Protein AF-A0A520DM86-F1 (afdb_monomer_lite)

Sequence (215 aa):
MNKKLLLPSLLLFTSSFTFAQDKKLIDNIVKEVNENSQLEKLAHELLDVVGPRLVGSPQMKQANDWAVKKYGEWNISAKNEKWGEWRGWERGVTHIDLVSPRLRTLEGTQLAWSPSTNGKAINAEAIILPAITDSVAFQQWLPNVKGKLVLISMNQLSGRPEKNWEEFATKDLFEKFKKEKADAARAWAAGIAKTGLTAKNLALAIENNGAAGII

Secondary structure (DSSP, 8-state):
----------------------HHHHHHHHHHHHHS--HHHHHHIIIIII----TTSHHHHHHHHHHHHHHHHTT--------------------EEE-SSS-EEEP--PPTTPPP-TT------EEEPP---SHHHHHHHGGGGBTSEEE-SPPPS-SS-HHHHHHHS-HHHHHHHHHHHHHHHHHHHHHHHHTT--HHHHHHHHHHTTBSEE-

Structure (mmCIF, N/CA/C/O backbone):
data_AF-A0A520DM86-F1
#
_entry.id   AF-A0A520DM86-F1
#
loop_
_atom_site.group_PDB
_atom_site.id
_atom_site.type_symbol
_atom_site.label_atom_id
_atom_site.label_alt_id
_atom_site.label_comp_id
_atom_site.label_asym_id
_atom_site.label_entity_id
_atom_site.label_seq_id
_atom_site.pdbx_PDB_ins_code
_atom_site.Cartn_x
_atom_site.Cartn_y
_atom_site.Cartn_z
_atom_site.occupancy
_atom_site.B_iso_or_equiv
_atom_site.auth_seq_id
_atom_site.auth_comp_id
_atom_site.auth_asym_id
_atom_site.auth_atom_id
_atom_site.pdbx_PDB_model_num
ATOM 1 N N . MET A 1 1 ? 95.188 8.556 1.030 1.00 36.44 1 MET A N 1
ATOM 2 C CA . MET A 1 1 ? 94.346 9.433 0.176 1.00 36.44 1 MET A CA 1
ATOM 3 C C . MET A 1 1 ? 92.891 9.009 0.382 1.00 36.44 1 MET A C 1
ATOM 5 O O . MET A 1 1 ? 92.535 7.957 -0.106 1.00 36.44 1 MET A O 1
ATOM 9 N N . ASN A 1 2 ? 92.113 9.544 1.329 1.00 42.50 2 ASN A N 1
ATOM 10 C CA . ASN A 1 2 ? 91.443 10.857 1.383 1.00 42.50 2 ASN A CA 1
ATOM 11 C C . ASN A 1 2 ? 90.597 11.224 0.143 1.00 42.50 2 ASN A C 1
ATOM 13 O O . ASN A 1 2 ? 91.162 11.766 -0.802 1.00 42.50 2 ASN A O 1
ATOM 17 N N . LYS A 1 3 ? 89.259 11.049 0.222 1.00 44.66 3 LYS A N 1
ATOM 18 C CA . LYS A 1 3 ? 88.193 12.101 0.216 1.00 44.66 3 LYS A CA 1
ATOM 19 C C . LYS A 1 3 ? 86.826 11.541 -0.263 1.00 44.66 3 LYS A C 1
ATOM 21 O O . LYS A 1 3 ? 86.751 10.979 -1.341 1.00 44.66 3 LYS A O 1
ATOM 26 N N . LYS A 1 4 ? 85.802 11.587 0.612 1.00 44.62 4 LYS A N 1
ATOM 27 C CA . LYS A 1 4 ? 84.569 12.439 0.599 1.00 44.62 4 LYS A CA 1
ATOM 28 C C . LYS A 1 4 ? 83.406 11.875 -0.254 1.00 44.62 4 LYS A C 1
ATOM 30 O O . LYS A 1 4 ? 83.586 11.680 -1.441 1.00 44.62 4 LYS A O 1
ATOM 35 N N . LEU A 1 5 ? 82.292 11.416 0.338 1.00 51.28 5 LEU A N 1
ATOM 36 C CA . LEU A 1 5 ? 81.103 12.133 0.875 1.00 51.28 5 LEU A CA 1
ATOM 37 C C . LEU A 1 5 ? 80.116 12.610 -0.220 1.00 51.28 5 LEU A C 1
ATOM 39 O O . LEU A 1 5 ? 80.493 13.505 -0.968 1.00 51.28 5 LEU A O 1
ATOM 43 N N . LEU A 1 6 ? 78.874 12.077 -0.238 1.00 42.72 6 LEU A N 1
ATOM 44 C CA . LEU A 1 6 ? 77.562 12.786 -0.297 1.00 42.72 6 LEU A CA 1
ATOM 45 C C . LEU A 1 6 ? 76.395 11.902 -0.823 1.00 42.72 6 LEU A C 1
ATOM 47 O O . LEU A 1 6 ? 76.494 11.294 -1.882 1.00 42.72 6 LEU A O 1
ATOM 51 N N . LEU A 1 7 ? 75.285 11.884 -0.066 1.00 49.78 7 LEU A N 1
ATOM 52 C CA . LEU A 1 7 ? 73.923 11.439 -0.446 1.00 49.78 7 LEU A CA 1
ATOM 53 C C . LEU A 1 7 ? 73.301 12.388 -1.501 1.00 49.78 7 LEU A C 1
ATOM 55 O O . LEU A 1 7 ? 73.669 13.566 -1.503 1.00 49.78 7 LEU A O 1
ATOM 59 N N . PRO A 1 8 ? 72.340 11.937 -2.341 1.00 54.53 8 PRO A N 1
ATOM 60 C CA . PRO A 1 8 ? 70.892 12.130 -2.044 1.00 54.53 8 PRO A CA 1
ATOM 61 C C . PRO A 1 8 ? 70.019 10.931 -2.539 1.00 54.53 8 PRO A C 1
ATOM 63 O O . PRO A 1 8 ? 70.444 10.192 -3.416 1.00 54.53 8 PRO A O 1
ATOM 66 N N . SER A 1 9 ? 68.903 10.486 -1.937 1.00 57.94 9 SER A N 1
ATOM 67 C CA . SER A 1 9 ? 67.566 11.074 -1.681 1.00 57.94 9 SER A CA 1
ATOM 68 C C . SER A 1 9 ? 66.861 11.697 -2.904 1.00 57.94 9 SER A C 1
ATOM 70 O O . SER A 1 9 ? 67.460 12.528 -3.574 1.00 57.94 9 SER A O 1
ATOM 72 N N . LEU A 1 10 ? 65.557 11.389 -3.079 1.00 48.31 10 LEU A N 1
ATOM 73 C CA . LEU A 1 10 ? 64.562 12.040 -3.973 1.00 48.31 10 LEU A CA 1
ATOM 74 C C . LEU A 1 10 ? 64.641 11.647 -5.477 1.00 48.31 10 LEU A C 1
ATOM 76 O O . LEU A 1 10 ? 65.712 11.662 -6.056 1.00 48.31 10 LEU A O 1
ATOM 80 N N . LEU A 1 11 ? 63.585 11.275 -6.219 1.00 46.78 11 LEU A N 1
ATOM 81 C CA . LEU A 1 11 ? 62.143 11.545 -6.145 1.00 46.78 11 LEU A CA 1
ATOM 82 C C . LEU A 1 11 ? 61.320 10.319 -6.607 1.00 46.78 11 LEU A C 1
ATOM 84 O O . LEU A 1 11 ? 61.564 9.762 -7.676 1.00 46.78 11 LEU A O 1
ATOM 88 N N . LEU A 1 12 ? 60.259 10.002 -5.858 1.00 53.44 12 LEU A N 1
ATOM 89 C CA . LEU A 1 12 ? 59.053 9.361 -6.386 1.00 53.44 12 LEU A CA 1
ATOM 90 C C . LEU A 1 12 ? 58.425 10.293 -7.434 1.00 53.44 12 LEU A C 1
ATOM 92 O O . LEU A 1 12 ? 57.864 11.324 -7.067 1.00 53.44 12 LEU A O 1
ATOM 96 N N . PHE A 1 13 ? 58.474 9.933 -8.717 1.00 50.25 13 PHE A N 1
ATOM 97 C CA . PHE A 1 13 ? 57.513 10.460 -9.686 1.00 50.25 13 PHE A CA 1
ATOM 98 C C . PHE A 1 13 ? 56.279 9.562 -9.654 1.00 50.25 13 PHE A C 1
ATOM 100 O O . PHE A 1 13 ? 56.183 8.544 -10.335 1.00 50.25 13 PHE A O 1
ATOM 107 N N . THR A 1 14 ? 55.346 9.939 -8.788 1.00 56.94 14 THR A N 1
ATOM 108 C CA . THR A 1 14 ? 53.951 9.530 -8.860 1.00 56.94 14 THR A CA 1
ATOM 109 C C . THR A 1 14 ? 53.374 10.039 -10.179 1.00 56.94 14 THR A C 1
ATOM 111 O O . THR A 1 14 ? 52.965 11.193 -10.301 1.00 56.94 14 THR A O 1
ATOM 114 N N . SER A 1 15 ? 53.326 9.180 -11.195 1.00 51.47 15 SER A N 1
ATOM 115 C CA . SER A 1 15 ? 52.401 9.370 -12.308 1.00 51.47 15 SER A CA 1
ATOM 116 C C . SER A 1 15 ? 50.988 9.120 -11.788 1.00 51.47 15 SER A C 1
ATOM 118 O O . SER A 1 15 ? 50.429 8.030 -11.887 1.00 51.47 15 SER A O 1
ATOM 120 N N . SER A 1 16 ? 50.404 10.156 -11.192 1.00 57.09 16 SER A N 1
ATOM 121 C CA . SER A 1 16 ? 48.959 10.255 -11.053 1.00 57.09 16 SER A CA 1
ATOM 122 C C . SER A 1 16 ? 48.380 10.263 -12.465 1.00 57.09 16 SER A C 1
ATOM 124 O O . SER A 1 16 ? 48.364 11.298 -13.127 1.00 57.09 16 SER A O 1
ATOM 126 N N . PHE A 1 17 ? 47.949 9.101 -12.956 1.00 58.38 17 PHE A N 1
ATOM 127 C CA . PHE A 1 17 ? 47.102 9.018 -14.137 1.00 58.38 17 PHE A CA 1
ATOM 128 C C . PHE A 1 17 ? 45.768 9.682 -13.792 1.00 58.38 17 PHE A C 1
ATOM 130 O O . PHE A 1 17 ? 44.852 9.060 -13.259 1.00 58.38 17 PHE A O 1
ATOM 137 N N . THR A 1 18 ? 45.672 10.981 -14.053 1.00 59.62 18 THR A N 1
ATOM 138 C CA . THR A 1 18 ? 44.392 11.670 -14.113 1.00 59.62 18 THR A CA 1
ATOM 139 C C . THR A 1 18 ? 43.715 11.231 -15.408 1.00 59.62 18 THR A C 1
ATOM 141 O O . THR A 1 18 ? 44.082 11.654 -16.502 1.00 59.62 18 THR A O 1
ATOM 144 N N . PHE A 1 19 ? 42.730 10.339 -15.306 1.00 60.78 19 PHE A N 1
ATOM 145 C CA . PHE A 1 19 ? 41.813 10.071 -16.412 1.00 60.78 19 PHE A CA 1
ATOM 146 C C . PHE A 1 19 ? 40.954 11.323 -16.633 1.00 60.78 19 PHE A C 1
ATOM 148 O O . PHE A 1 19 ? 39.886 11.473 -16.042 1.00 60.78 19 PHE A O 1
ATOM 155 N N . ALA A 1 20 ? 41.439 12.257 -17.451 1.00 60.56 20 ALA A N 1
ATOM 156 C CA . ALA A 1 20 ? 40.601 13.317 -17.988 1.00 60.56 20 ALA A CA 1
ATOM 157 C C . ALA A 1 20 ? 39.556 12.658 -18.899 1.00 60.56 20 ALA A C 1
ATOM 159 O O . ALA A 1 20 ? 39.908 12.008 -19.883 1.00 60.56 20 ALA A O 1
ATOM 160 N N . GLN A 1 21 ? 38.276 12.769 -18.545 1.00 67.62 21 GLN A N 1
ATOM 161 C CA . GLN A 1 21 ? 37.191 12.297 -19.400 1.00 67.62 21 GLN A CA 1
ATOM 162 C C . GLN A 1 21 ? 37.248 13.053 -20.736 1.00 67.62 21 GLN A C 1
ATOM 164 O O . GLN A 1 21 ? 37.413 14.275 -20.748 1.00 67.62 21 GLN A O 1
ATOM 169 N N . ASP A 1 22 ? 37.133 12.337 -21.858 1.00 81.62 22 ASP A N 1
ATOM 170 C CA . ASP A 1 22 ? 37.117 12.951 -23.187 1.00 81.62 22 ASP A CA 1
ATOM 171 C C . ASP A 1 22 ? 35.870 13.837 -23.323 1.00 81.62 22 ASP A C 1
ATOM 173 O O . ASP A 1 22 ? 34.749 13.355 -23.507 1.00 81.62 22 ASP A O 1
ATOM 177 N N . LYS A 1 23 ? 36.070 15.154 -23.213 1.00 85.69 23 LYS A N 1
ATOM 178 C CA . LYS A 1 23 ? 35.006 16.159 -23.296 1.00 85.69 23 LYS A CA 1
ATOM 179 C C . LYS A 1 23 ? 34.183 16.015 -24.580 1.00 85.69 23 LYS A C 1
ATOM 181 O O . LYS A 1 23 ? 32.972 16.191 -24.542 1.00 85.69 23 LYS A O 1
ATOM 186 N N . LYS A 1 24 ? 34.810 15.620 -25.693 1.00 90.75 24 LYS A N 1
ATOM 187 C CA . LYS A 1 24 ? 34.121 15.442 -26.976 1.00 90.75 24 LYS A CA 1
ATOM 188 C C . LYS A 1 24 ? 33.143 14.267 -26.942 1.00 90.75 24 LYS A C 1
ATOM 190 O O . LYS A 1 24 ? 32.058 14.361 -27.511 1.00 90.75 24 LYS A O 1
ATOM 195 N N . LEU A 1 25 ? 33.506 13.169 -26.276 1.00 93.06 25 LEU A N 1
ATOM 196 C CA . LEU A 1 25 ? 32.600 12.037 -26.071 1.00 93.06 25 LEU A CA 1
ATOM 197 C C . LEU A 1 25 ? 31.391 12.454 -25.227 1.00 93.06 25 LEU A C 1
ATOM 199 O O . LEU A 1 25 ? 30.261 12.127 -25.584 1.00 93.06 25 LEU A O 1
ATOM 203 N N . ILE A 1 26 ? 31.626 13.197 -24.141 1.00 92.19 26 ILE A N 1
ATOM 204 C CA . ILE A 1 26 ? 30.554 13.698 -23.269 1.00 92.19 26 ILE A CA 1
ATOM 205 C C . ILE A 1 26 ? 29.598 14.597 -24.059 1.00 92.19 26 ILE A C 1
ATOM 207 O O . ILE A 1 26 ? 28.390 14.368 -24.029 1.00 92.19 26 ILE A O 1
ATOM 211 N N . ASP A 1 27 ? 30.128 15.566 -24.807 1.00 94.88 27 ASP A N 1
ATOM 212 C CA . ASP A 1 27 ? 29.323 16.496 -25.605 1.00 94.88 27 ASP A CA 1
ATOM 213 C C . ASP A 1 27 ? 28.461 15.747 -26.642 1.00 94.88 27 ASP A C 1
ATOM 215 O O . ASP A 1 27 ? 27.289 16.075 -26.832 1.00 94.88 27 ASP A O 1
ATOM 219 N N . ASN A 1 28 ? 28.998 14.687 -27.257 1.00 95.31 28 ASN A N 1
ATOM 220 C CA . ASN A 1 28 ? 28.245 13.843 -28.188 1.00 95.31 28 ASN A CA 1
ATOM 221 C C . ASN A 1 28 ? 27.107 13.064 -27.504 1.00 95.31 28 ASN A C 1
ATOM 223 O O . ASN A 1 28 ? 26.016 12.990 -28.063 1.00 95.31 28 ASN A O 1
ATOM 227 N N . ILE A 1 29 ? 27.329 12.507 -26.306 1.00 94.56 29 ILE A N 1
ATOM 228 C CA . ILE A 1 29 ? 26.272 11.818 -25.541 1.00 94.56 29 ILE A CA 1
ATOM 229 C C . ILE A 1 29 ? 25.158 12.805 -25.173 1.00 94.56 29 ILE A C 1
ATOM 231 O O . ILE A 1 29 ? 23.981 12.495 -25.335 1.00 94.56 29 ILE A O 1
ATOM 235 N N . VAL A 1 30 ? 25.519 14.006 -24.710 1.00 94.81 30 VAL A N 1
ATOM 236 C CA . VAL A 1 30 ? 24.545 15.056 -24.371 1.00 94.81 30 VAL A CA 1
ATOM 237 C C . VAL A 1 30 ? 23.732 15.464 -25.599 1.00 94.81 30 VAL A C 1
ATOM 239 O O . VAL A 1 30 ? 22.513 15.605 -25.509 1.00 94.81 30 VAL A O 1
ATOM 242 N N . LYS A 1 31 ? 24.388 15.625 -26.752 1.00 96.62 31 LYS A N 1
ATOM 243 C CA . LYS A 1 31 ? 23.713 15.933 -28.013 1.00 96.62 31 LYS A CA 1
ATOM 244 C C . LYS A 1 31 ? 22.718 14.840 -28.406 1.00 96.62 31 LYS A C 1
ATOM 246 O O . LYS A 1 31 ? 21.576 15.161 -28.712 1.00 96.62 31 LYS A O 1
ATOM 251 N N . GLU A 1 32 ? 23.119 13.571 -28.330 1.00 95.31 32 GLU A N 1
ATOM 252 C CA . GLU A 1 32 ? 22.249 12.430 -28.644 1.00 95.31 32 GLU A CA 1
ATOM 253 C C . GLU A 1 32 ? 20.993 12.409 -27.762 1.00 95.31 32 GLU A C 1
ATOM 255 O O . GLU A 1 32 ? 19.880 12.271 -28.264 1.00 95.31 32 GLU A O 1
ATOM 260 N N . VAL A 1 33 ? 21.151 12.623 -26.453 1.00 93.81 33 VAL A N 1
ATOM 261 C CA . VAL A 1 33 ? 20.023 12.653 -25.508 1.00 93.81 33 VAL A CA 1
ATOM 262 C C . VAL A 1 33 ? 19.052 13.800 -25.805 1.00 93.81 33 VAL A C 1
ATOM 264 O O . VAL A 1 33 ? 17.848 13.623 -25.638 1.00 93.81 33 VAL A O 1
ATOM 267 N N . ASN A 1 34 ? 19.547 14.962 -26.236 1.00 95.06 34 ASN A N 1
ATOM 268 C CA . ASN A 1 34 ? 18.708 16.138 -26.474 1.00 95.06 34 ASN A CA 1
ATOM 269 C C . ASN A 1 34 ? 18.053 16.150 -27.861 1.00 95.06 34 ASN A C 1
ATOM 271 O O . ASN A 1 34 ? 16.919 16.604 -27.989 1.00 95.06 34 ASN A O 1
ATOM 275 N N . GLU A 1 35 ? 18.753 15.679 -28.893 1.00 96.81 35 GLU A N 1
ATOM 276 C CA . GLU A 1 35 ? 18.301 15.789 -30.285 1.00 96.81 35 GLU A CA 1
ATOM 277 C C . GLU A 1 35 ? 17.639 14.506 -30.809 1.00 96.81 35 GLU A C 1
ATOM 279 O O . GLU A 1 35 ? 16.777 14.587 -31.680 1.00 96.81 35 GLU A O 1
ATOM 284 N N . ASN A 1 36 ? 17.986 13.335 -30.261 1.00 95.88 36 ASN A N 1
ATOM 285 C CA . ASN A 1 36 ? 17.526 12.024 -30.741 1.00 95.88 36 ASN A CA 1
ATOM 286 C C . ASN A 1 36 ? 16.812 11.208 -29.647 1.00 95.88 36 ASN A C 1
ATOM 288 O O . ASN A 1 36 ? 16.790 9.974 -29.673 1.00 95.88 36 ASN A O 1
ATOM 292 N N . SER A 1 37 ? 16.213 11.888 -28.665 1.00 95.44 37 SER A N 1
ATOM 293 C CA . SER A 1 37 ? 15.533 11.226 -27.550 1.00 95.44 37 SER A CA 1
ATOM 294 C C . SER A 1 37 ? 14.398 10.312 -28.017 1.00 95.44 37 SER A C 1
ATOM 296 O O . SER A 1 37 ? 13.484 10.733 -28.723 1.00 95.44 37 SER A O 1
ATOM 298 N N . GLN A 1 38 ? 14.403 9.066 -27.540 1.00 95.31 38 GLN A N 1
ATOM 299 C CA . GLN A 1 38 ? 13.289 8.123 -27.706 1.00 95.31 38 GLN A CA 1
ATOM 300 C C . GLN A 1 38 ? 12.418 8.010 -26.447 1.00 95.31 38 GLN A C 1
ATOM 302 O O . GLN A 1 38 ? 11.568 7.121 -26.368 1.00 95.31 38 GLN A O 1
ATOM 307 N N . LEU A 1 39 ? 12.632 8.882 -25.452 1.00 95.69 39 LEU A N 1
ATOM 308 C CA . LEU A 1 39 ? 12.035 8.758 -24.121 1.00 95.69 39 LEU A CA 1
ATOM 309 C C . LEU A 1 39 ? 10.511 8.649 -24.172 1.00 95.69 39 LEU A C 1
ATOM 311 O O . LEU A 1 39 ? 9.961 7.722 -23.592 1.00 95.69 39 LEU A O 1
ATOM 315 N N . GLU A 1 40 ? 9.838 9.560 -24.873 1.00 96.44 40 GLU A N 1
ATOM 316 C CA . GLU A 1 40 ? 8.373 9.599 -24.937 1.00 96.44 40 GLU A CA 1
ATOM 317 C C . GLU A 1 40 ? 7.796 8.309 -25.531 1.00 96.44 40 GLU A C 1
ATOM 319 O O . GLU A 1 40 ? 6.902 7.694 -24.952 1.00 96.44 40 GLU A O 1
ATOM 324 N N . LYS A 1 41 ? 8.372 7.839 -26.641 1.00 96.69 41 LYS A N 1
ATOM 325 C CA . LYS A 1 41 ? 7.947 6.600 -27.298 1.00 96.69 41 LYS A CA 1
ATOM 326 C C . LYS A 1 41 ? 8.154 5.383 -26.396 1.00 96.69 41 LYS A C 1
ATOM 328 O O . LYS A 1 41 ? 7.244 4.575 -26.234 1.00 96.69 41 LYS A O 1
ATOM 333 N N . LEU A 1 42 ? 9.343 5.247 -25.806 1.00 97.50 42 LEU A N 1
ATOM 334 C CA . LEU A 1 42 ? 9.655 4.128 -24.911 1.00 97.50 42 LEU A CA 1
ATOM 335 C C . LEU A 1 42 ? 8.797 4.171 -23.640 1.00 97.50 42 LEU A C 1
ATOM 337 O O . LEU A 1 42 ? 8.374 3.124 -23.150 1.00 97.50 42 LEU A O 1
ATOM 341 N N . ALA A 1 43 ? 8.511 5.370 -23.127 1.00 97.44 43 ALA A N 1
ATOM 342 C CA . ALA A 1 43 ? 7.622 5.571 -21.994 1.00 97.44 43 ALA A CA 1
ATOM 343 C C . ALA A 1 43 ? 6.192 5.145 -22.334 1.00 97.44 43 ALA A C 1
ATOM 345 O O . ALA A 1 43 ? 5.622 4.377 -21.573 1.00 97.44 43 ALA A O 1
ATOM 346 N N . HIS A 1 44 ? 5.642 5.542 -23.482 1.00 97.88 44 HIS A N 1
ATOM 347 C CA . HIS A 1 44 ? 4.310 5.109 -23.913 1.00 97.88 44 HIS A CA 1
ATOM 348 C C . HIS A 1 44 ? 4.205 3.577 -24.026 1.00 97.88 44 HIS A C 1
ATOM 350 O O . HIS A 1 44 ? 3.283 2.958 -23.493 1.00 97.88 44 HIS A O 1
ATOM 356 N N . GLU A 1 45 ? 5.194 2.935 -24.657 1.00 97.44 45 GLU A N 1
ATOM 357 C CA . GLU A 1 45 ? 5.220 1.475 -24.793 1.00 97.44 45 GLU A CA 1
ATOM 358 C C . GLU A 1 45 ? 5.246 0.763 -23.424 1.00 97.44 45 GLU A C 1
ATOM 360 O O . GLU A 1 45 ? 4.550 -0.232 -23.223 1.00 97.44 45 GLU A O 1
ATOM 365 N N . LEU A 1 46 ? 6.007 1.267 -22.449 1.00 96.12 46 LEU A N 1
ATOM 366 C CA . LEU A 1 46 ? 6.088 0.647 -21.123 1.00 96.12 46 LEU A CA 1
ATOM 367 C C . LEU A 1 46 ? 4.932 1.014 -20.188 1.00 96.12 46 LEU A C 1
ATOM 369 O O . LEU A 1 46 ? 4.485 0.167 -19.416 1.00 96.12 46 LEU A O 1
ATOM 373 N N . LEU A 1 47 ? 4.493 2.268 -20.195 1.00 96.56 47 LEU A N 1
ATOM 374 C CA . LEU A 1 47 ? 3.550 2.801 -19.212 1.00 96.56 47 LEU A CA 1
ATOM 375 C C . LEU A 1 47 ? 2.098 2.595 -19.630 1.00 96.56 47 LEU A C 1
ATOM 377 O O . LEU A 1 47 ? 1.276 2.308 -18.765 1.00 96.56 47 LEU A O 1
ATOM 381 N N . ASP A 1 48 ? 1.799 2.677 -20.926 1.00 96.25 48 ASP A N 1
ATOM 382 C CA . ASP A 1 48 ? 0.423 2.605 -21.418 1.00 96.25 48 ASP A CA 1
ATOM 383 C C . ASP A 1 48 ? 0.125 1.254 -22.074 1.00 96.25 48 ASP A C 1
ATOM 385 O O . ASP A 1 48 ? -0.927 0.667 -21.828 1.00 96.25 48 ASP A O 1
ATOM 389 N N . VAL A 1 49 ? 1.054 0.731 -22.886 1.00 95.94 49 VAL A N 1
ATOM 390 C CA . VAL A 1 49 ? 0.838 -0.543 -23.598 1.00 95.94 49 VAL A CA 1
ATOM 391 C C . VAL A 1 49 ? 1.079 -1.748 -22.687 1.00 95.94 49 VAL A C 1
ATOM 393 O O . VAL A 1 49 ? 0.281 -2.684 -22.692 1.00 95.94 49 VAL A O 1
ATOM 396 N N . VAL A 1 50 ? 2.167 -1.752 -21.908 1.00 95.81 50 VAL A N 1
ATOM 397 C CA . VAL A 1 50 ? 2.422 -2.814 -20.915 1.00 95.81 50 VAL A CA 1
ATOM 398 C C . VAL A 1 50 ? 1.709 -2.525 -19.593 1.00 95.81 50 VAL A C 1
ATOM 400 O O . VAL A 1 50 ? 1.051 -3.406 -19.040 1.00 95.81 50 VAL A O 1
ATOM 403 N N . GLY A 1 51 ? 1.836 -1.302 -19.077 1.00 94.69 51 GLY A N 1
ATOM 404 C CA . GLY A 1 51 ? 1.147 -0.880 -17.861 1.00 94.69 51 GLY A CA 1
ATOM 405 C C . GLY A 1 51 ? 1.743 -1.431 -16.556 1.00 94.69 51 GLY A C 1
ATOM 406 O O . GLY A 1 51 ? 2.935 -1.763 -16.479 1.00 94.69 51 GLY A O 1
ATOM 407 N N . PRO A 1 52 ? 0.933 -1.491 -15.479 1.00 93.19 52 PRO A N 1
ATOM 408 C CA . PRO A 1 52 ? 1.356 -1.993 -14.176 1.00 93.19 52 PRO A CA 1
ATOM 409 C C . PRO A 1 52 ? 1.877 -3.432 -14.251 1.00 93.19 52 PRO A C 1
ATOM 411 O O . PRO A 1 52 ? 1.176 -4.356 -14.651 1.00 93.19 52 PRO A O 1
ATOM 414 N N . ARG A 1 53 ? 3.119 -3.627 -13.811 1.00 93.44 53 ARG A N 1
ATOM 415 C CA . ARG A 1 53 ? 3.896 -4.855 -14.035 1.00 93.44 53 ARG A CA 1
ATOM 416 C C . ARG A 1 53 ? 4.499 -5.391 -12.742 1.00 93.44 53 ARG A C 1
ATOM 418 O O . ARG A 1 53 ? 5.714 -5.404 -12.556 1.00 93.44 53 ARG A O 1
ATOM 425 N N . LEU A 1 54 ? 3.610 -5.760 -11.817 1.00 90.81 54 LEU A N 1
ATOM 426 C CA . LEU A 1 54 ? 3.969 -6.319 -10.514 1.00 90.81 54 LEU A CA 1
ATOM 427 C C . LEU A 1 54 ? 4.860 -7.558 -10.677 1.00 90.81 54 LEU A C 1
ATOM 429 O O . LEU A 1 54 ? 4.692 -8.346 -11.606 1.00 90.81 54 LEU A O 1
ATOM 433 N N . VAL A 1 55 ? 5.788 -7.756 -9.742 1.00 88.81 55 VAL A N 1
ATOM 434 C CA . VAL A 1 55 ? 6.674 -8.924 -9.743 1.00 88.81 55 VAL A CA 1
ATOM 435 C C . VAL A 1 55 ? 5.860 -10.220 -9.780 1.00 88.81 55 VAL A C 1
ATOM 437 O O . VAL A 1 55 ? 5.004 -10.455 -8.931 1.00 88.81 55 VAL A O 1
ATOM 440 N N . GLY A 1 56 ? 6.142 -11.058 -10.777 1.00 87.75 56 GLY A N 1
ATOM 441 C CA . GLY A 1 56 ? 5.453 -12.331 -10.995 1.00 87.75 56 GLY A CA 1
ATOM 442 C C . GLY A 1 56 ? 4.127 -12.236 -11.758 1.00 87.75 56 GLY A C 1
ATOM 443 O O . GLY A 1 56 ? 3.491 -13.271 -11.948 1.00 87.75 56 GLY A O 1
ATOM 444 N N . SER A 1 57 ? 3.703 -11.049 -12.211 1.00 90.00 57 SER A N 1
ATOM 445 C CA . SER A 1 57 ? 2.491 -10.895 -13.025 1.00 90.00 57 SER A CA 1
ATOM 446 C C . SER A 1 57 ? 2.740 -11.196 -14.516 1.00 90.00 57 SER A C 1
ATOM 448 O O . SER A 1 57 ? 3.885 -11.126 -14.984 1.00 90.00 57 SER A O 1
ATOM 450 N N . PRO A 1 58 ? 1.686 -11.485 -15.306 1.00 90.69 58 PRO A N 1
ATOM 451 C CA . PRO A 1 58 ? 1.795 -11.612 -16.762 1.00 90.69 58 PRO A CA 1
ATOM 452 C C . PRO A 1 58 ? 2.411 -10.374 -17.434 1.00 90.69 58 PRO A C 1
ATOM 454 O O . PRO A 1 58 ? 3.228 -10.502 -18.346 1.00 90.69 58 PRO A O 1
ATOM 457 N N . GLN A 1 59 ? 2.093 -9.178 -16.935 1.00 93.88 59 GLN A N 1
ATOM 458 C CA . GLN A 1 59 ? 2.596 -7.903 -17.453 1.00 93.88 59 GLN A CA 1
ATOM 459 C C . GLN A 1 59 ? 4.098 -7.725 -17.186 1.00 93.88 59 GLN A C 1
ATOM 461 O O . GLN A 1 59 ? 4.800 -7.139 -18.007 1.00 93.88 59 GLN A O 1
ATOM 466 N N . MET A 1 60 ? 4.646 -8.286 -16.097 1.00 93.25 60 MET A N 1
ATOM 467 C CA . MET A 1 60 ? 6.104 -8.340 -15.912 1.00 93.25 60 MET A CA 1
ATOM 468 C C . MET A 1 60 ? 6.769 -9.164 -17.016 1.00 93.25 60 MET A C 1
ATOM 470 O O . MET A 1 60 ? 7.777 -8.736 -17.578 1.00 93.25 60 MET A O 1
ATOM 474 N N . LYS A 1 61 ? 6.199 -10.324 -17.368 1.00 92.44 61 LYS A N 1
ATOM 475 C CA . LYS A 1 61 ? 6.717 -11.131 -18.479 1.00 92.44 61 LYS A CA 1
ATOM 476 C C . LYS A 1 61 ? 6.624 -10.368 -19.803 1.00 92.44 61 LYS A C 1
ATOM 478 O O . LYS A 1 61 ? 7.600 -10.336 -20.545 1.00 92.44 61 LYS A O 1
ATOM 483 N N . GLN A 1 62 ? 5.495 -9.710 -20.062 1.00 95.75 62 GLN A N 1
ATOM 484 C CA . GLN A 1 62 ? 5.313 -8.873 -21.249 1.00 95.75 62 GLN A CA 1
ATOM 485 C C . GLN A 1 62 ? 6.363 -7.754 -21.326 1.00 95.75 62 GLN A C 1
ATOM 487 O O . GLN A 1 62 ? 6.926 -7.529 -22.393 1.00 95.75 62 GLN A O 1
ATOM 492 N N . ALA A 1 63 ? 6.682 -7.099 -20.204 1.00 97.31 63 ALA A N 1
ATOM 493 C CA . ALA A 1 63 ? 7.728 -6.077 -20.134 1.00 97.31 63 ALA A CA 1
ATOM 494 C C . ALA A 1 63 ? 9.123 -6.638 -20.452 1.00 97.31 63 ALA A C 1
ATOM 496 O O . ALA A 1 63 ? 9.905 -6.007 -21.159 1.00 97.31 63 ALA A O 1
ATOM 497 N N . ASN A 1 64 ? 9.432 -7.826 -19.932 1.00 96.56 64 ASN A N 1
ATOM 498 C CA . ASN A 1 64 ? 10.706 -8.498 -20.171 1.00 96.56 64 ASN A CA 1
ATOM 499 C C . ASN A 1 64 ? 10.856 -8.892 -21.648 1.00 96.56 64 ASN A C 1
ATOM 501 O O . ASN A 1 64 ? 11.889 -8.638 -22.266 1.00 96.56 64 ASN A O 1
ATOM 505 N N . ASP A 1 65 ? 9.808 -9.471 -22.237 1.00 97.19 65 ASP A N 1
ATOM 506 C CA . ASP A 1 65 ? 9.782 -9.836 -23.656 1.00 97.19 65 ASP A CA 1
ATOM 507 C C . ASP A 1 65 ? 9.860 -8.589 -24.556 1.00 97.19 65 ASP A C 1
ATOM 509 O O . ASP A 1 65 ? 10.582 -8.586 -25.556 1.00 97.19 65 ASP A O 1
ATOM 513 N N . TRP A 1 66 ? 9.177 -7.504 -24.171 1.00 97.88 66 TRP A N 1
ATOM 514 C CA . TRP A 1 66 ? 9.288 -6.198 -24.823 1.00 97.88 66 TRP A CA 1
ATOM 515 C C . TRP A 1 66 ? 10.728 -5.679 -24.806 1.00 97.88 66 TRP A C 1
ATOM 517 O O . TRP A 1 66 ? 11.224 -5.249 -25.847 1.00 97.88 66 TRP A O 1
ATOM 527 N N . ALA A 1 67 ? 11.421 -5.766 -23.667 1.00 97.75 67 ALA A N 1
ATOM 528 C CA . ALA A 1 67 ? 12.796 -5.295 -23.547 1.00 97.75 67 ALA A CA 1
ATOM 529 C C . ALA A 1 67 ? 13.723 -6.084 -24.477 1.00 97.75 67 ALA A C 1
ATOM 531 O O . ALA A 1 67 ? 14.410 -5.487 -25.300 1.00 97.75 67 ALA A O 1
ATOM 532 N N . VAL A 1 68 ? 13.686 -7.420 -24.429 1.00 98.31 68 VAL A N 1
ATOM 533 C CA . VAL A 1 68 ? 14.499 -8.268 -25.321 1.00 98.31 68 VAL A CA 1
ATOM 534 C C . VAL A 1 68 ? 14.259 -7.916 -26.792 1.00 98.31 68 VAL A C 1
ATOM 536 O O . VAL A 1 68 ? 15.216 -7.759 -27.551 1.00 98.31 68 VAL A O 1
ATOM 539 N N . LYS A 1 69 ? 12.995 -7.713 -27.186 1.00 97.94 69 LYS A N 1
ATOM 540 C CA . LYS A 1 69 ? 12.648 -7.276 -28.542 1.00 97.94 69 LYS A CA 1
ATOM 541 C C . LYS A 1 69 ? 13.237 -5.899 -28.876 1.00 97.94 69 LYS A C 1
ATOM 543 O O . LYS A 1 69 ? 13.821 -5.746 -29.944 1.00 97.94 69 LYS A O 1
ATOM 548 N N . LYS A 1 70 ? 13.114 -4.918 -27.976 1.00 97.56 70 LYS A N 1
ATOM 549 C CA . LYS A 1 70 ? 13.600 -3.544 -28.182 1.00 97.56 70 LYS A CA 1
ATOM 550 C C . LYS A 1 70 ? 15.116 -3.489 -28.365 1.00 97.56 70 LYS A C 1
ATOM 552 O O . LYS A 1 70 ? 15.602 -2.837 -29.280 1.00 97.56 70 LYS A O 1
ATOM 557 N N . TYR A 1 71 ? 15.857 -4.237 -27.550 1.00 98.06 71 TYR A N 1
ATOM 558 C CA . TYR A 1 71 ? 17.302 -4.391 -27.719 1.00 98.06 71 TYR A CA 1
ATOM 559 C C . TYR A 1 71 ? 17.648 -5.025 -29.076 1.00 98.06 71 TYR A C 1
ATOM 561 O O . TYR A 1 71 ? 18.568 -4.559 -29.748 1.00 98.06 71 TYR A O 1
ATOM 569 N N . GLY A 1 72 ? 16.866 -6.012 -29.527 1.00 98.06 72 GLY A N 1
ATOM 570 C CA . GLY A 1 72 ? 17.003 -6.598 -30.863 1.00 98.06 72 GLY A CA 1
ATOM 571 C C . GLY A 1 72 ? 16.811 -5.587 -32.002 1.00 98.06 72 GLY A C 1
ATOM 572 O O . GLY A 1 72 ? 17.587 -5.604 -32.953 1.00 98.06 72 GLY A O 1
ATOM 573 N N . GLU A 1 73 ? 15.850 -4.661 -31.887 1.00 97.19 73 GLU A N 1
ATOM 574 C CA . GLU A 1 73 ? 15.642 -3.559 -32.852 1.00 97.19 73 GLU A CA 1
ATOM 575 C C . GLU A 1 73 ? 16.873 -2.635 -32.957 1.00 97.19 73 GLU A C 1
ATOM 577 O O . GLU A 1 73 ? 17.121 -2.042 -34.006 1.00 97.19 73 GLU A O 1
ATOM 582 N N . TRP A 1 74 ? 17.675 -2.547 -31.894 1.00 96.94 74 TRP A N 1
ATOM 583 C CA . TRP A 1 74 ? 18.934 -1.796 -31.854 1.00 96.94 74 TRP A CA 1
ATOM 584 C C . TRP A 1 74 ? 20.169 -2.646 -32.179 1.00 96.94 74 TRP A C 1
ATOM 586 O O . TRP A 1 74 ? 21.294 -2.175 -32.021 1.00 96.94 74 TRP A O 1
ATOM 596 N N . ASN A 1 75 ? 19.982 -3.886 -32.642 1.00 98.06 75 ASN A N 1
ATOM 597 C CA . ASN A 1 75 ? 21.049 -4.861 -32.890 1.00 98.06 75 ASN A CA 1
ATOM 598 C C . ASN A 1 75 ? 21.893 -5.191 -31.644 1.00 98.06 75 ASN A C 1
ATOM 600 O O . ASN A 1 75 ? 23.073 -5.525 -31.750 1.00 98.06 75 ASN A O 1
ATOM 604 N N . ILE A 1 76 ? 21.294 -5.119 -30.453 1.00 98.25 76 ILE A N 1
ATOM 605 C CA . ILE A 1 76 ? 21.935 -5.483 -29.190 1.00 98.25 76 ILE A CA 1
ATOM 606 C C . ILE A 1 76 ? 21.418 -6.854 -28.744 1.00 98.25 76 ILE A C 1
ATOM 608 O O . ILE A 1 76 ? 20.215 -7.078 -28.615 1.00 98.25 76 ILE A O 1
ATOM 612 N N . SER A 1 77 ? 22.336 -7.781 -28.466 1.00 97.94 77 SER A N 1
ATOM 613 C CA . SER A 1 77 ? 21.986 -9.109 -27.955 1.00 97.94 77 SER A CA 1
ATOM 614 C C . SER A 1 77 ? 21.476 -9.023 -26.513 1.00 97.94 77 SER A C 1
ATOM 616 O O . SER A 1 77 ? 22.215 -8.620 -25.616 1.00 97.94 77 SER A O 1
ATOM 618 N N . ALA A 1 78 ? 20.242 -9.467 -26.277 1.00 97.81 78 ALA A N 1
ATOM 619 C CA . ALA A 1 78 ? 19.618 -9.526 -24.958 1.00 97.81 78 ALA A CA 1
ATOM 620 C C . ALA A 1 78 ? 18.900 -10.867 -24.746 1.00 97.81 78 ALA A C 1
ATOM 622 O O . ALA A 1 78 ? 18.456 -11.509 -25.698 1.00 97.81 78 ALA A O 1
ATOM 623 N N . LYS A 1 79 ? 18.774 -11.291 -23.486 1.00 97.50 79 LYS A N 1
ATOM 624 C CA . LYS A 1 79 ? 18.011 -12.480 -23.090 1.00 97.50 79 LYS A CA 1
ATOM 625 C C . LYS A 1 79 ? 17.376 -12.286 -21.721 1.00 97.50 79 LYS A C 1
ATOM 627 O O . LYS A 1 79 ? 17.897 -11.544 -20.892 1.00 97.50 79 LYS A O 1
ATOM 632 N N . ASN A 1 80 ? 16.280 -12.998 -21.488 1.00 96.56 80 ASN A N 1
ATOM 633 C CA . ASN A 1 80 ? 15.671 -13.092 -20.169 1.00 96.56 80 ASN A CA 1
ATOM 634 C C . ASN A 1 80 ? 16.386 -14.163 -19.342 1.00 96.56 80 ASN A C 1
ATOM 636 O O . ASN A 1 80 ? 16.537 -15.296 -19.796 1.00 96.56 80 ASN A O 1
ATOM 640 N N . GLU A 1 81 ? 16.779 -13.810 -18.121 1.00 95.25 81 GLU A N 1
ATOM 641 C CA . GLU A 1 81 ? 17.335 -14.741 -17.140 1.00 95.25 81 GLU A CA 1
ATOM 642 C C . GLU A 1 81 ? 16.287 -15.037 -16.069 1.00 95.25 81 GLU A C 1
ATOM 644 O O . GLU A 1 81 ? 15.741 -14.126 -15.438 1.00 95.25 81 GLU A O 1
ATOM 649 N N . LYS A 1 82 ? 15.974 -16.320 -15.864 1.00 91.19 82 LYS A N 1
ATOM 650 C CA . LYS A 1 82 ? 14.998 -16.721 -14.849 1.00 91.19 82 LYS A CA 1
ATOM 651 C C . LYS A 1 82 ? 15.630 -16.603 -13.465 1.00 91.19 82 LYS A C 1
ATOM 653 O O . LYS A 1 82 ? 16.607 -17.283 -13.167 1.00 91.19 82 LYS A O 1
ATOM 658 N N . TRP A 1 83 ? 15.009 -15.808 -12.598 1.00 88.88 83 TRP A N 1
ATOM 659 C CA . TRP A 1 83 ? 15.394 -15.689 -11.195 1.00 88.88 83 TRP A CA 1
ATOM 660 C C . TRP A 1 83 ? 14.268 -16.173 -10.277 1.00 88.88 83 TRP A C 1
ATOM 662 O O . TRP A 1 83 ? 13.291 -15.461 -10.037 1.00 88.88 83 TRP A O 1
ATOM 672 N N . GLY A 1 84 ? 14.424 -17.396 -9.766 1.00 87.88 84 GLY A N 1
ATOM 673 C CA . GLY A 1 84 ? 13.509 -18.011 -8.803 1.00 87.88 84 GLY A CA 1
ATOM 674 C C . GLY A 1 84 ? 12.134 -18.398 -9.358 1.00 87.88 84 GLY A C 1
ATOM 675 O O . GLY A 1 84 ? 11.845 -18.282 -10.552 1.00 87.88 84 GLY A O 1
ATOM 676 N N . GLU A 1 85 ? 11.292 -18.891 -8.451 1.00 86.69 85 GLU A N 1
ATOM 677 C CA . GLU A 1 85 ? 9.880 -19.192 -8.678 1.00 86.69 85 GLU A CA 1
ATOM 678 C C . GLU A 1 85 ? 9.069 -18.656 -7.502 1.00 86.69 85 GLU A C 1
ATOM 680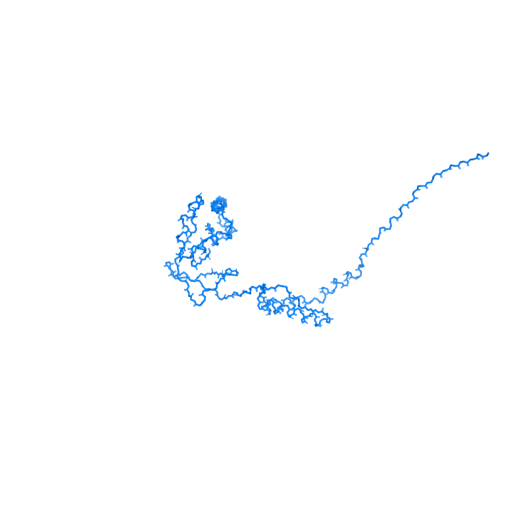 O O . GLU A 1 85 ? 9.392 -18.893 -6.338 1.00 86.69 85 GLU A O 1
ATOM 685 N N . TRP A 1 86 ? 8.010 -17.918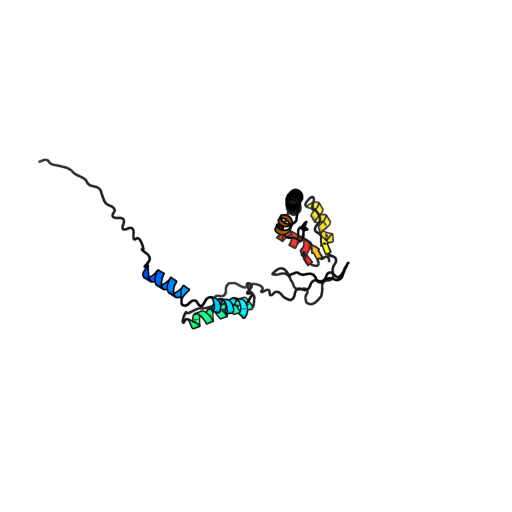 -7.812 1.00 81.88 86 TRP A N 1
ATOM 686 C CA . TRP A 1 86 ? 7.178 -17.231 -6.833 1.00 81.88 86 TRP A CA 1
ATOM 687 C C . TRP A 1 86 ? 5.726 -17.437 -7.232 1.00 81.88 86 TRP A C 1
ATOM 689 O O . TRP A 1 86 ? 5.415 -17.569 -8.419 1.00 81.88 86 TRP A O 1
ATOM 699 N N . ARG A 1 87 ? 4.815 -17.419 -6.257 1.00 84.75 87 ARG A N 1
ATOM 700 C CA . ARG A 1 87 ? 3.395 -17.290 -6.589 1.00 84.75 87 ARG A CA 1
ATOM 701 C C . ARG A 1 87 ? 3.204 -15.952 -7.297 1.00 84.75 87 ARG A C 1
ATOM 703 O O . ARG A 1 87 ? 3.673 -14.935 -6.800 1.00 84.75 87 ARG A O 1
ATOM 710 N N . GLY A 1 88 ? 2.553 -15.973 -8.454 1.00 86.50 88 GLY A N 1
ATOM 711 C CA . GLY A 1 88 ? 2.063 -14.760 -9.094 1.00 86.50 88 GLY A CA 1
ATOM 712 C C . GLY A 1 88 ? 0.819 -14.255 -8.372 1.00 86.50 88 GLY A C 1
ATOM 713 O O . GLY A 1 88 ? 0.108 -15.024 -7.719 1.00 86.50 88 GLY A O 1
ATOM 714 N N . TRP A 1 89 ? 0.555 -12.962 -8.488 1.00 89.38 89 TRP A N 1
ATOM 715 C CA . TRP A 1 89 ? -0.685 -12.362 -8.025 1.00 89.38 89 TRP A CA 1
ATOM 716 C C . TRP A 1 89 ? -1.082 -11.257 -8.989 1.00 89.38 89 TRP A C 1
ATOM 718 O O . TRP A 1 89 ? -0.248 -10.458 -9.419 1.00 89.38 89 TRP A O 1
ATOM 728 N N . GLU A 1 90 ? -2.362 -11.230 -9.327 1.00 88.00 90 GLU A N 1
ATOM 729 C CA . GLU A 1 90 ? -2.963 -10.189 -10.139 1.00 88.00 90 GLU A CA 1
ATOM 730 C C . GLU A 1 90 ? -4.177 -9.654 -9.397 1.00 88.00 90 GLU A C 1
ATOM 732 O O . GLU A 1 90 ? -4.998 -10.404 -8.861 1.00 88.00 90 GLU A O 1
ATOM 737 N N . ARG A 1 91 ? -4.259 -8.328 -9.341 1.00 89.06 91 ARG A N 1
ATOM 738 C CA . ARG A 1 91 ? -5.380 -7.641 -8.728 1.00 89.06 91 ARG A CA 1
ATOM 739 C C . ARG A 1 91 ? -6.614 -7.837 -9.600 1.00 89.06 91 ARG A C 1
ATOM 741 O O . ARG A 1 91 ? -6.635 -7.393 -10.742 1.00 89.06 91 ARG A O 1
ATOM 748 N N . GLY A 1 92 ? -7.652 -8.433 -9.029 1.00 88.31 92 GLY A N 1
ATOM 749 C CA . GLY A 1 92 ? -8.972 -8.469 -9.646 1.00 88.31 92 GLY A CA 1
ATOM 750 C C . GLY A 1 92 ? -9.778 -7.192 -9.401 1.00 88.31 92 GLY A C 1
ATOM 751 O O . GLY A 1 92 ? -9.301 -6.199 -8.846 1.00 88.31 92 GLY A O 1
ATOM 752 N N . VAL A 1 93 ? -11.056 -7.249 -9.764 1.00 89.56 93 VAL A N 1
ATOM 753 C CA . VAL A 1 93 ? -12.020 -6.196 -9.431 1.00 89.56 93 VAL A CA 1
ATOM 754 C C . VAL A 1 93 ? -12.190 -6.126 -7.913 1.00 89.56 93 VAL A C 1
ATOM 756 O O . VAL A 1 93 ? -12.398 -7.142 -7.253 1.00 89.56 93 VAL A O 1
ATOM 759 N N . THR A 1 94 ? -12.110 -4.917 -7.360 1.00 92.44 94 THR A N 1
ATOM 760 C CA . THR A 1 94 ? -12.472 -4.646 -5.964 1.00 92.44 94 THR A CA 1
ATOM 761 C C . THR A 1 94 ? -13.814 -3.930 -5.947 1.00 92.44 94 THR A C 1
ATOM 763 O O . THR A 1 94 ? -13.995 -2.937 -6.647 1.00 92.44 94 THR A O 1
ATOM 766 N N . HIS A 1 95 ? -14.752 -4.437 -5.154 1.00 94.19 95 HIS A N 1
ATOM 767 C CA . HIS A 1 95 ? -16.058 -3.827 -4.961 1.00 94.19 95 HIS A CA 1
ATOM 768 C C . HIS A 1 95 ? -16.432 -3.921 -3.486 1.00 94.19 95 HIS A C 1
ATOM 770 O O . HIS A 1 95 ? -16.323 -4.991 -2.885 1.00 94.19 95 HIS A O 1
ATOM 776 N N . ILE A 1 96 ? -16.803 -2.786 -2.900 1.00 95.50 96 ILE A N 1
ATOM 777 C CA . ILE A 1 96 ? -17.074 -2.657 -1.473 1.00 95.50 96 ILE A CA 1
ATOM 778 C C . ILE A 1 96 ? -18.324 -1.800 -1.331 1.00 95.50 96 ILE A C 1
ATOM 780 O O . ILE A 1 96 ? -18.329 -0.643 -1.745 1.00 95.50 96 ILE A O 1
ATOM 784 N N . ASP A 1 97 ? -19.354 -2.348 -0.700 1.00 96.19 97 ASP A N 1
ATOM 785 C CA . ASP A 1 97 ? -20.578 -1.622 -0.387 1.00 96.19 97 ASP A CA 1
ATOM 786 C C . ASP A 1 97 ? -20.819 -1.628 1.121 1.00 96.19 97 ASP A C 1
ATOM 788 O O . ASP A 1 97 ? -20.793 -2.666 1.785 1.00 96.19 97 ASP A O 1
ATOM 792 N N . LEU A 1 98 ? -21.115 -0.452 1.666 1.00 96.81 98 LEU A N 1
ATOM 793 C CA . LEU A 1 98 ? -21.789 -0.326 2.945 1.00 96.81 98 LEU A CA 1
ATOM 794 C C . LEU A 1 98 ? -23.259 -0.676 2.724 1.00 96.81 98 LEU A C 1
ATOM 796 O O . LEU A 1 98 ? -23.974 0.066 2.056 1.00 96.81 98 LEU A O 1
ATOM 800 N N . VAL A 1 99 ? -23.713 -1.792 3.286 1.00 96.31 99 VAL A N 1
ATOM 801 C CA . VAL A 1 99 ? -25.109 -2.250 3.152 1.00 96.31 99 VAL A CA 1
ATOM 802 C C . VAL A 1 99 ? -26.016 -1.745 4.282 1.00 96.31 99 VAL A C 1
ATOM 804 O O . VAL A 1 99 ? -27.232 -1.708 4.134 1.00 96.31 99 VAL A O 1
ATOM 807 N N . SER A 1 100 ? -25.435 -1.333 5.413 1.00 95.50 100 SER A N 1
ATOM 808 C CA . SER A 1 100 ? -26.125 -0.815 6.603 1.00 95.50 100 SER A CA 1
ATOM 809 C C . SER A 1 100 ? -25.174 0.096 7.399 1.00 95.50 100 SER A C 1
ATOM 811 O O . SER A 1 100 ? -23.973 -0.169 7.394 1.00 95.50 100 SER A O 1
ATOM 813 N N . PRO A 1 101 ? -25.643 1.176 8.062 1.00 95.25 101 PRO A N 1
ATOM 814 C CA . PRO A 1 101 ? -27.040 1.615 8.210 1.00 95.25 101 PRO A CA 1
ATOM 815 C C . PRO A 1 101 ? -27.616 2.317 6.974 1.00 95.25 101 PRO A C 1
ATOM 817 O O . PRO A 1 101 ? -28.793 2.656 6.947 1.00 95.25 101 PRO A O 1
ATOM 820 N N . ARG A 1 102 ? -26.797 2.566 5.950 1.00 96.56 102 ARG A N 1
ATOM 821 C CA . ARG A 1 102 ? -27.219 3.179 4.687 1.00 96.56 102 ARG A CA 1
ATOM 822 C C . ARG A 1 102 ? -26.475 2.535 3.536 1.00 96.56 102 ARG A C 1
ATOM 824 O O . ARG A 1 102 ? -25.280 2.280 3.665 1.00 96.56 102 ARG A O 1
ATOM 831 N N . LEU A 1 103 ? -27.177 2.347 2.426 1.00 97.56 103 LEU A N 1
ATOM 832 C CA . LEU A 1 103 ? -26.582 1.811 1.214 1.00 97.56 103 LEU A CA 1
ATOM 833 C C . LEU A 1 103 ? -25.627 2.842 0.605 1.00 97.56 103 LEU A C 1
ATOM 835 O O . LEU A 1 103 ? -26.037 3.962 0.289 1.00 97.56 103 LEU A O 1
ATOM 839 N N . ARG A 1 104 ? -24.349 2.485 0.473 1.00 97.25 104 ARG A N 1
ATOM 840 C CA . ARG A 1 104 ? -23.339 3.330 -0.167 1.00 97.25 104 ARG A CA 1
ATOM 841 C C . ARG A 1 104 ? -22.175 2.500 -0.686 1.00 97.25 104 ARG A C 1
ATOM 843 O O . ARG A 1 104 ? -21.537 1.803 0.094 1.00 97.25 104 ARG A O 1
ATOM 850 N N . THR A 1 105 ? -21.813 2.699 -1.946 1.00 97.31 105 THR A N 1
ATOM 851 C CA . THR A 1 105 ? -20.549 2.182 -2.475 1.00 97.31 105 THR A CA 1
ATOM 852 C C . THR A 1 105 ? -19.368 2.921 -1.862 1.00 97.31 105 THR A C 1
ATOM 854 O O . THR A 1 105 ? -19.354 4.155 -1.766 1.00 97.31 105 THR A O 1
ATOM 857 N N . LEU A 1 106 ? -18.397 2.146 -1.398 1.00 95.06 106 LEU A N 1
ATOM 858 C CA . LEU A 1 106 ? -17.166 2.619 -0.793 1.00 95.06 106 LEU A CA 1
ATOM 859 C C . LEU A 1 106 ? -16.026 2.514 -1.802 1.00 95.06 106 LEU A C 1
ATOM 861 O O . LEU A 1 106 ? -15.931 1.566 -2.579 1.00 95.06 106 LEU A O 1
ATOM 865 N N . GLU A 1 107 ? -15.141 3.501 -1.764 1.00 94.56 107 GLU A N 1
ATOM 866 C CA . GLU A 1 107 ? -13.892 3.458 -2.506 1.00 94.56 107 GLU A CA 1
ATOM 867 C C . GLU A 1 107 ? -12.857 2.674 -1.701 1.00 94.56 107 GLU A C 1
ATOM 869 O O . GLU A 1 107 ? -12.663 2.911 -0.507 1.00 94.56 107 GLU A O 1
ATOM 874 N N . GLY A 1 108 ? -12.189 1.732 -2.357 1.00 92.81 108 GLY A N 1
ATOM 875 C CA . GLY A 1 108 ? -11.123 0.958 -1.751 1.00 92.81 108 GLY A CA 1
ATOM 876 C C . GLY A 1 108 ? -10.445 0.055 -2.765 1.00 92.81 108 GLY A C 1
ATOM 877 O O . GLY A 1 108 ? -10.957 -0.205 -3.853 1.00 92.81 108 GLY A O 1
ATOM 878 N N . THR A 1 109 ? -9.267 -0.428 -2.395 1.00 92.56 109 THR A N 1
ATOM 879 C CA . THR A 1 109 ? -8.494 -1.373 -3.194 1.00 92.56 109 THR A CA 1
ATOM 880 C C . THR A 1 109 ? -8.035 -2.508 -2.300 1.00 92.56 109 THR A C 1
ATOM 882 O O . THR A 1 109 ? -7.684 -2.296 -1.140 1.00 92.56 109 THR A O 1
ATOM 885 N N . GLN A 1 110 ? -8.041 -3.728 -2.826 1.00 92.19 110 GLN A N 1
ATOM 886 C CA . GLN A 1 110 ? -7.491 -4.878 -2.117 1.00 92.19 110 GLN A CA 1
ATOM 887 C C . GLN A 1 110 ? -5.991 -4.638 -1.807 1.00 92.19 110 GLN A C 1
ATOM 889 O O . GLN A 1 110 ? -5.293 -3.945 -2.549 1.00 92.19 110 GLN A O 1
ATOM 894 N N . LEU A 1 111 ? -5.423 -5.191 -0.742 1.00 90.19 111 LEU A N 1
ATOM 895 C CA . LEU A 1 111 ? -3.967 -5.114 -0.579 1.00 90.19 111 LEU A CA 1
ATOM 896 C C . LEU A 1 111 ? -3.276 -6.131 -1.497 1.00 90.19 111 LEU A C 1
ATOM 898 O O . LEU A 1 111 ? -3.846 -7.164 -1.852 1.00 90.19 111 LEU A O 1
ATOM 902 N N . ALA A 1 112 ? -2.062 -5.814 -1.951 1.00 88.94 112 ALA A N 1
ATOM 903 C CA . ALA A 1 112 ? -1.302 -6.754 -2.771 1.00 88.94 112 ALA A CA 1
ATOM 904 C C . ALA A 1 112 ? -1.121 -8.072 -2.010 1.00 88.94 112 ALA A C 1
ATOM 906 O O . ALA A 1 112 ? -0.872 -8.053 -0.805 1.00 88.94 112 ALA A O 1
ATOM 907 N N . TRP A 1 113 ? -1.233 -9.195 -2.722 1.00 88.62 113 TRP A N 1
ATOM 908 C CA . TRP A 1 113 ? -1.140 -10.551 -2.165 1.00 88.62 113 TRP A CA 1
ATOM 909 C C . TRP A 1 113 ? -2.308 -10.997 -1.277 1.00 88.62 113 TRP A C 1
ATOM 911 O O . TRP A 1 113 ? -2.256 -12.099 -0.735 1.00 88.62 113 TRP A O 1
ATOM 921 N N . SER A 1 114 ? -3.382 -10.210 -1.153 1.00 90.31 114 SER A N 1
ATOM 922 C CA . SER A 1 114 ? -4.598 -10.673 -0.477 1.00 90.31 114 SER A CA 1
ATOM 923 C C . SER A 1 114 ? -5.360 -11.707 -1.323 1.00 90.31 114 SER A C 1
ATOM 925 O O . SER A 1 114 ? -5.373 -11.612 -2.558 1.00 90.31 114 SER A O 1
ATOM 927 N N . PRO A 1 115 ? -6.030 -12.681 -0.680 1.00 90.38 115 PRO A N 1
ATOM 928 C CA . PRO A 1 115 ? -6.866 -13.653 -1.373 1.00 90.38 115 PRO A CA 1
ATOM 929 C C . PRO A 1 115 ? -8.121 -12.996 -1.957 1.00 90.38 115 PRO A C 1
ATOM 931 O O . PRO A 1 115 ? -8.624 -12.000 -1.435 1.00 90.38 115 PRO A O 1
ATOM 934 N N . SER A 1 116 ? -8.646 -13.573 -3.040 1.00 90.56 116 SER A N 1
ATOM 935 C CA . SER A 1 116 ? -9.945 -13.178 -3.594 1.00 90.56 116 SER A CA 1
ATOM 936 C C . SER A 1 116 ? -11.098 -13.739 -2.755 1.00 90.56 116 SER A C 1
ATOM 938 O O . SER A 1 116 ? -10.925 -14.700 -2.007 1.00 90.56 116 SER A O 1
ATOM 940 N N . THR A 1 117 ? -12.304 -13.206 -2.942 1.00 91.31 117 THR A N 1
ATOM 941 C CA . THR A 1 117 ? -13.520 -13.763 -2.330 1.00 91.31 117 THR A CA 1
ATOM 942 C C . THR A 1 117 ? -14.100 -14.961 -3.103 1.00 91.31 117 THR A C 1
ATOM 944 O O . THR A 1 117 ? -15.204 -15.423 -2.816 1.00 91.31 117 THR A O 1
ATOM 947 N N . ASN A 1 118 ? -13.371 -15.479 -4.103 1.00 88.25 118 ASN A N 1
ATOM 948 C CA . ASN A 1 118 ? -13.759 -16.613 -4.950 1.00 88.25 118 ASN A CA 1
ATOM 949 C C . ASN A 1 118 ? -15.161 -16.452 -5.567 1.00 88.25 118 ASN A C 1
ATOM 951 O O . ASN A 1 118 ? -15.952 -17.394 -5.614 1.00 88.25 118 ASN A O 1
ATOM 955 N N . GLY A 1 119 ? -15.483 -15.228 -6.000 1.00 89.00 119 GLY A N 1
ATOM 956 C CA . GLY A 1 119 ? -16.753 -14.886 -6.645 1.00 89.00 119 GLY A CA 1
ATOM 957 C C . GLY A 1 119 ? -17.953 -14.774 -5.701 1.00 89.00 119 GLY A C 1
ATOM 958 O O . GLY A 1 119 ? -19.059 -14.516 -6.166 1.00 89.00 119 GLY A O 1
ATOM 959 N N . LYS A 1 120 ? -17.768 -14.946 -4.386 1.00 92.12 120 LYS A N 1
ATOM 960 C CA . LYS A 1 120 ? -18.838 -14.806 -3.391 1.00 92.12 120 LYS A CA 1
ATOM 961 C C . LYS A 1 120 ? -18.649 -13.516 -2.610 1.00 92.12 120 LYS A C 1
ATOM 963 O O . LYS A 1 120 ? -17.599 -13.301 -2.017 1.00 92.12 120 LYS A O 1
ATOM 968 N N . ALA A 1 121 ? -19.657 -12.651 -2.591 1.00 92.75 121 ALA A N 1
ATOM 969 C CA . ALA A 1 121 ? -19.606 -11.457 -1.757 1.00 92.75 121 ALA A CA 1
ATOM 970 C C . ALA A 1 121 ? -19.521 -11.851 -0.271 1.00 92.75 121 ALA A C 1
ATOM 972 O O . ALA 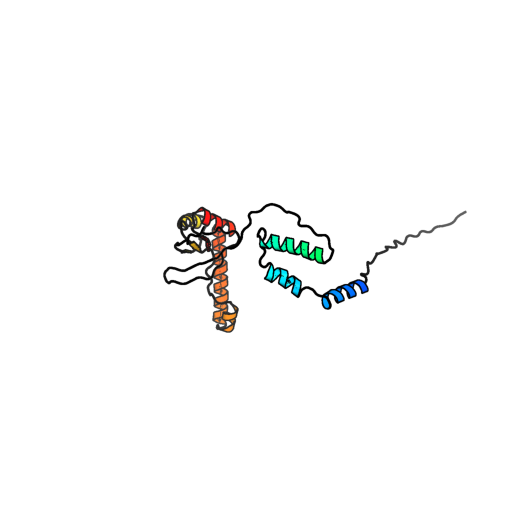A 1 121 ? -20.265 -12.718 0.192 1.00 92.75 121 ALA A O 1
ATOM 973 N N . ILE A 1 122 ? -18.618 -11.208 0.469 1.00 94.88 122 ILE A N 1
ATOM 974 C CA . ILE A 1 122 ? -18.533 -11.340 1.925 1.00 94.88 122 ILE A CA 1
ATOM 975 C C . ILE A 1 122 ? -19.403 -10.234 2.518 1.00 94.88 122 ILE A C 1
ATOM 977 O O . ILE A 1 122 ? -19.065 -9.059 2.404 1.00 94.88 122 ILE A O 1
ATOM 981 N N . ASN A 1 123 ? -20.523 -10.609 3.137 1.00 96.31 123 ASN A N 1
ATOM 982 C CA . ASN A 1 123 ? -21.348 -9.692 3.918 1.00 96.31 123 ASN A CA 1
ATOM 983 C C . ASN A 1 123 ? -21.130 -9.981 5.406 1.00 96.31 123 ASN A C 1
ATOM 985 O O . ASN A 1 123 ? -21.504 -11.050 5.890 1.00 96.31 123 ASN A O 1
ATOM 989 N N . ALA A 1 124 ? -20.487 -9.052 6.105 1.00 96.94 124 ALA A N 1
ATOM 990 C CA . ALA A 1 124 ? -20.099 -9.208 7.496 1.00 96.94 124 ALA A CA 1
ATOM 991 C C . ALA A 1 124 ? -20.127 -7.859 8.219 1.00 96.94 124 ALA A C 1
ATOM 993 O O . ALA A 1 124 ? -19.932 -6.801 7.622 1.00 96.94 124 ALA A O 1
ATOM 994 N N . GLU A 1 125 ? -20.364 -7.909 9.527 1.00 97.50 125 GLU A N 1
ATOM 995 C CA . GLU A 1 125 ? -20.315 -6.730 10.384 1.00 97.50 125 GLU A CA 1
ATOM 996 C C . GLU A 1 125 ? -18.879 -6.204 10.487 1.00 97.50 125 GLU A C 1
ATOM 998 O O . GLU A 1 125 ? -17.929 -6.988 10.578 1.00 97.50 125 GLU A O 1
ATOM 1003 N N . ALA A 1 126 ? -18.722 -4.881 10.505 1.00 96.69 126 ALA A N 1
ATOM 1004 C CA . ALA A 1 126 ? -17.436 -4.251 10.758 1.00 96.69 126 ALA A CA 1
ATOM 1005 C C . ALA A 1 126 ? -17.187 -4.095 12.266 1.00 96.69 126 ALA A C 1
ATOM 1007 O O . ALA A 1 126 ? -18.072 -3.666 13.003 1.00 96.69 126 ALA A O 1
ATOM 1008 N N . ILE A 1 127 ? -15.969 -4.385 12.721 1.00 97.50 127 ILE A N 1
ATOM 1009 C CA . ILE A 1 127 ? -15.512 -4.140 14.095 1.00 97.50 127 ILE A CA 1
ATOM 1010 C C . ILE A 1 127 ? -14.223 -3.326 14.072 1.00 97.50 127 ILE A C 1
ATOM 1012 O O . ILE A 1 127 ? -13.353 -3.550 13.237 1.00 97.50 127 ILE A O 1
ATOM 1016 N N . ILE A 1 128 ? -14.092 -2.374 14.989 1.00 95.62 128 ILE A N 1
ATOM 1017 C CA . ILE A 1 128 ? -12.900 -1.529 15.104 1.00 95.62 128 ILE A CA 1
ATOM 1018 C C . ILE A 1 128 ? -11.947 -2.148 16.125 1.00 95.62 128 ILE A C 1
ATOM 1020 O O . ILE A 1 128 ? -12.392 -2.637 17.165 1.00 95.62 128 ILE A O 1
ATOM 1024 N N . LEU A 1 129 ? -10.641 -2.096 15.849 1.00 94.19 129 LEU A N 1
ATOM 1025 C CA . LEU A 1 129 ? -9.619 -2.400 16.848 1.00 94.19 129 LEU A CA 1
ATOM 1026 C C . LEU A 1 129 ? -9.737 -1.407 18.026 1.00 94.19 129 LEU A C 1
ATOM 1028 O O . LEU A 1 129 ? -9.570 -0.201 17.820 1.00 94.19 129 LEU A O 1
ATOM 1032 N N . PRO A 1 130 ? -10.039 -1.866 19.256 1.00 92.69 130 PRO A N 1
ATOM 1033 C CA . PRO A 1 130 ? -10.264 -0.970 20.380 1.00 92.69 130 PRO A CA 1
ATOM 1034 C C . PRO A 1 130 ? -8.953 -0.360 20.875 1.00 92.69 130 PRO A C 1
ATOM 1036 O O . PRO A 1 130 ? -7.854 -0.784 20.516 1.00 92.69 130 PRO A O 1
ATOM 1039 N N . ALA A 1 131 ? -9.069 0.618 21.771 1.00 89.69 131 ALA A N 1
ATOM 1040 C CA . ALA A 1 131 ? -7.923 1.088 22.534 1.00 89.69 131 ALA A CA 1
ATOM 1041 C C . ALA A 1 131 ? -7.373 -0.061 23.398 1.00 89.69 131 ALA A C 1
ATOM 1043 O O . ALA A 1 131 ? -8.027 -0.520 24.333 1.00 89.69 131 ALA A O 1
ATOM 1044 N N . ILE A 1 132 ? -6.166 -0.524 23.074 1.00 91.06 132 ILE A N 1
ATOM 1045 C CA . ILE A 1 132 ? -5.512 -1.633 23.771 1.00 91.06 132 ILE A CA 1
ATOM 1046 C C . ILE A 1 132 ? -4.806 -1.111 25.027 1.00 91.06 132 ILE A C 1
ATOM 1048 O O . ILE A 1 132 ? -3.930 -0.242 24.952 1.00 91.06 132 ILE A O 1
ATOM 1052 N N . THR A 1 133 ? -5.182 -1.636 26.195 1.00 91.00 133 THR A N 1
ATOM 1053 C CA . THR A 1 133 ? -4.567 -1.274 27.484 1.00 91.00 133 THR A CA 1
ATOM 1054 C C . THR A 1 133 ? -3.270 -2.031 27.735 1.00 91.00 133 THR A C 1
ATOM 1056 O O . THR A 1 133 ? -2.302 -1.421 28.195 1.00 91.00 133 THR A O 1
ATOM 1059 N N . ASP A 1 134 ? -3.250 -3.314 27.374 1.00 93.19 134 ASP A N 1
ATOM 1060 C CA . ASP A 1 134 ? -2.143 -4.262 27.494 1.00 93.19 134 ASP A CA 1
ATOM 1061 C C . ASP A 1 134 ? -2.376 -5.478 26.569 1.00 93.19 134 ASP A C 1
ATOM 1063 O O . ASP A 1 134 ? -3.402 -5.589 25.888 1.00 93.19 134 ASP A O 1
ATOM 1067 N N . SER A 1 135 ? -1.413 -6.400 26.532 1.00 94.50 135 SER A N 1
ATOM 1068 C CA . SER A 1 135 ? -1.478 -7.590 25.682 1.00 94.50 135 SER A CA 1
ATOM 1069 C C . SER A 1 135 ? -2.574 -8.571 26.105 1.00 94.50 135 SER A C 1
ATOM 1071 O O . SER A 1 135 ? -3.139 -9.242 25.244 1.00 94.50 135 SER A O 1
ATOM 1073 N N . VAL A 1 136 ? -2.921 -8.643 27.393 1.00 95.25 136 VAL A N 1
ATOM 1074 C CA . VAL A 1 136 ? -3.967 -9.539 27.907 1.00 95.25 136 VAL A CA 1
ATOM 1075 C C . VAL A 1 136 ? -5.335 -9.069 27.424 1.00 95.25 136 VAL A C 1
ATOM 1077 O O . VAL A 1 136 ? -6.105 -9.872 26.900 1.00 95.25 136 VAL A O 1
ATOM 1080 N N . ALA A 1 137 ? -5.606 -7.766 27.503 1.00 95.44 137 ALA A N 1
ATOM 1081 C CA . ALA A 1 137 ? -6.821 -7.156 26.977 1.00 95.44 137 ALA A CA 1
ATOM 1082 C C . ALA A 1 137 ? -6.965 -7.384 25.464 1.00 95.44 137 ALA A C 1
ATOM 1084 O O . ALA A 1 137 ? -8.057 -7.692 24.987 1.00 95.44 137 ALA A O 1
ATOM 1085 N N . PHE A 1 138 ? -5.864 -7.302 24.705 1.00 95.88 138 PHE A N 1
ATOM 1086 C CA . PHE A 1 138 ? -5.883 -7.639 23.280 1.00 95.88 138 PHE A CA 1
ATOM 1087 C C . PHE A 1 138 ? -6.265 -9.106 23.042 1.00 95.88 138 PHE A C 1
ATOM 1089 O O . PHE A 1 138 ? -7.160 -9.374 22.242 1.00 95.88 138 PHE A O 1
ATOM 1096 N N . GLN A 1 139 ? -5.647 -10.050 23.760 1.00 95.81 139 GLN A N 1
ATOM 1097 C CA . GLN A 1 139 ? -5.956 -11.481 23.623 1.00 95.81 139 GLN A CA 1
ATOM 1098 C C . GLN A 1 139 ? -7.403 -11.809 24.016 1.00 95.81 139 GLN A C 1
ATOM 1100 O O . GLN A 1 139 ? -8.038 -12.638 23.373 1.00 95.81 139 GLN A O 1
ATOM 1105 N N . GLN A 1 140 ? -7.950 -11.140 25.033 1.00 96.12 140 GLN A N 1
ATOM 1106 C CA . GLN A 1 140 ? -9.351 -11.295 25.437 1.00 96.12 140 GLN A CA 1
ATOM 1107 C C . GLN A 1 140 ? -10.331 -10.712 24.415 1.00 96.12 140 GLN A C 1
ATOM 1109 O O . GLN A 1 140 ? -11.431 -11.235 24.247 1.00 96.12 140 GLN A O 1
ATOM 1114 N N . TRP A 1 141 ? -9.948 -9.633 23.727 1.00 96.81 141 TRP A N 1
ATOM 1115 C CA . TRP A 1 141 ? -10.766 -9.034 22.676 1.00 96.81 141 TRP A CA 1
ATOM 1116 C C . TRP A 1 141 ? -10.733 -9.838 21.370 1.00 96.81 141 TRP A C 1
ATOM 1118 O O . TRP A 1 141 ? -11.733 -9.870 20.652 1.00 96.81 141 TRP A O 1
ATOM 1128 N N . LEU A 1 142 ? -9.612 -10.497 21.069 1.00 96.56 142 LEU A N 1
ATOM 1129 C CA . LEU A 1 142 ? -9.341 -11.139 19.784 1.00 96.56 142 LEU A CA 1
ATOM 1130 C C . LEU A 1 142 ? -10.427 -12.125 19.302 1.00 96.56 142 LEU A C 1
ATOM 1132 O O . LEU A 1 142 ? -10.758 -12.068 18.121 1.00 96.56 142 LEU A O 1
ATOM 1136 N N . PRO A 1 143 ? -11.075 -12.951 20.151 1.00 97.44 143 PRO A N 1
ATOM 1137 C CA . PRO A 1 143 ? -12.168 -13.826 19.717 1.00 97.44 143 PRO A CA 1
ATOM 1138 C C . PRO A 1 143 ? -13.366 -13.101 19.080 1.00 97.44 143 PRO A C 1
ATOM 1140 O O . PRO A 1 143 ? -14.101 -13.708 18.300 1.00 97.44 143 PRO A O 1
ATOM 1143 N N . ASN A 1 144 ? -13.560 -11.805 19.361 1.00 97.88 144 ASN A N 1
ATOM 1144 C CA . ASN A 1 144 ? -14.667 -11.017 18.807 1.00 97.88 144 ASN A CA 1
ATOM 1145 C C . ASN A 1 144 ? -14.547 -10.774 17.295 1.00 97.88 144 ASN A C 1
ATOM 1147 O O . ASN A 1 144 ? -15.528 -10.372 16.670 1.00 97.88 144 ASN A O 1
ATOM 1151 N N . VAL A 1 145 ? -13.368 -10.993 16.701 1.00 98.31 145 VAL A N 1
ATOM 1152 C CA . VAL A 1 145 ? -13.135 -10.751 15.268 1.00 98.31 145 VAL A CA 1
ATOM 1153 C C . VAL A 1 145 ? -13.728 -11.834 14.372 1.00 98.31 145 VAL A C 1
ATOM 1155 O O . VAL A 1 145 ? -13.862 -11.619 13.168 1.00 98.31 145 VAL A O 1
ATOM 1158 N N . LYS A 1 146 ? -14.086 -12.996 14.931 1.00 98.38 146 LYS A N 1
ATOM 1159 C CA . LYS A 1 146 ? -14.536 -14.154 14.158 1.00 98.38 146 LYS A CA 1
ATOM 1160 C C . LYS A 1 146 ? -15.743 -13.802 13.282 1.00 98.38 146 LYS A C 1
ATOM 1162 O O . LYS A 1 146 ? -16.800 -13.429 13.781 1.00 98.38 146 LYS A O 1
ATOM 1167 N N . GLY A 1 147 ? -15.584 -13.954 11.969 1.00 97.81 147 GLY A N 1
ATOM 1168 C CA . GLY A 1 147 ? -16.613 -13.661 10.972 1.00 97.81 147 GLY A CA 1
ATOM 1169 C C . GLY A 1 147 ? -16.869 -12.172 10.718 1.00 97.81 147 GLY A C 1
ATOM 1170 O O . GLY A 1 147 ? -17.829 -11.856 10.021 1.00 97.81 147 GLY A O 1
ATOM 1171 N N . LYS A 1 148 ? -16.044 -11.261 11.253 1.00 98.38 148 LYS A N 1
ATOM 1172 C CA . LYS A 1 148 ? -16.191 -9.805 11.089 1.00 98.38 148 LYS A CA 1
ATOM 1173 C C . LYS A 1 148 ? -15.149 -9.217 10.136 1.00 98.38 148 LYS A C 1
ATOM 1175 O O . LYS A 1 148 ? -14.084 -9.800 9.929 1.00 98.38 148 LYS A O 1
ATOM 1180 N N . LEU A 1 149 ? -15.456 -8.048 9.576 1.00 97.31 149 LEU A N 1
ATOM 1181 C CA . LEU A 1 149 ? -14.501 -7.195 8.866 1.00 97.31 149 LEU A CA 1
ATOM 1182 C C . LEU A 1 149 ? -13.813 -6.283 9.886 1.00 97.31 149 LEU A C 1
ATOM 1184 O O . LEU A 1 149 ? -14.473 -5.486 10.548 1.00 97.31 149 LEU A O 1
ATOM 1188 N N . VAL A 1 150 ? -12.502 -6.406 10.060 1.00 97.75 150 VAL A N 1
ATOM 1189 C CA . VAL A 1 150 ? -11.789 -5.721 11.146 1.00 97.75 150 VAL A CA 1
ATOM 1190 C C . VAL A 1 150 ? -11.096 -4.470 10.631 1.00 97.75 150 VAL A C 1
ATOM 1192 O O . VAL A 1 150 ? -10.203 -4.570 9.799 1.00 97.75 150 VAL A O 1
ATOM 1195 N N . LEU A 1 151 ? -11.478 -3.311 11.163 1.00 96.00 151 LEU A N 1
ATOM 1196 C CA . LEU A 1 151 ? -10.873 -2.012 10.881 1.00 96.00 151 LEU A CA 1
ATOM 1197 C C . LEU A 1 151 ? -9.651 -1.818 11.789 1.00 96.00 151 LEU A C 1
ATOM 1199 O O . LEU A 1 151 ? -9.801 -1.591 12.995 1.00 96.00 151 LEU A O 1
ATOM 1203 N N . ILE A 1 152 ? -8.448 -1.925 11.221 1.00 94.62 152 ILE A N 1
ATOM 1204 C CA . ILE A 1 152 ? -7.176 -1.938 11.973 1.00 94.62 152 ILE A CA 1
ATOM 1205 C C . ILE A 1 152 ? -6.345 -0.663 11.809 1.00 94.62 152 ILE A C 1
ATOM 1207 O O . ILE A 1 152 ? -5.194 -0.618 12.239 1.00 94.62 152 ILE A O 1
ATOM 1211 N N . SER A 1 153 ? -6.900 0.362 11.170 1.00 91.75 153 SER A N 1
ATOM 1212 C CA . SER A 1 153 ? -6.246 1.658 10.981 1.00 91.75 153 SER A CA 1
ATOM 1213 C C . SER A 1 153 ? -6.719 2.680 12.011 1.00 91.75 153 SER A C 1
ATOM 1215 O O . SER A 1 153 ? -7.857 2.638 12.477 1.00 91.75 153 SER A O 1
ATOM 1217 N N . MET A 1 154 ? -5.856 3.650 12.333 1.00 91.81 154 MET A N 1
ATOM 1218 C CA . MET A 1 154 ? -6.234 4.757 13.209 1.00 91.81 154 MET A CA 1
ATOM 1219 C C . MET A 1 154 ? -7.368 5.565 12.577 1.00 91.81 154 MET A C 1
ATOM 1221 O O . MET A 1 154 ? -7.232 6.057 11.451 1.00 91.81 154 MET A O 1
ATOM 1225 N N . ASN A 1 155 ? -8.440 5.776 13.339 1.00 90.88 155 ASN A N 1
ATOM 1226 C CA . ASN A 1 155 ? -9.491 6.703 12.952 1.00 90.88 155 ASN A CA 1
ATOM 1227 C C . ASN A 1 155 ? -8.920 8.128 12.866 1.00 90.88 155 ASN A C 1
ATOM 1229 O O . ASN A 1 155 ? -8.430 8.675 13.856 1.00 90.88 155 ASN A O 1
ATOM 1233 N N . GLN A 1 156 ? -8.953 8.719 11.674 1.00 91.62 156 GLN A N 1
ATOM 1234 C CA . GLN A 1 156 ? -8.444 10.070 11.458 1.00 91.62 156 GLN A CA 1
ATOM 1235 C C . GLN A 1 156 ? -9.422 11.092 12.043 1.00 91.62 156 GLN A C 1
ATOM 1237 O O . GLN A 1 156 ? -10.624 11.000 11.804 1.00 91.62 156 GLN A O 1
ATOM 1242 N N . LEU A 1 157 ? -8.919 12.115 12.747 1.00 92.44 157 LEU A N 1
ATOM 1243 C CA . LEU A 1 157 ? -9.782 13.182 13.283 1.00 92.44 157 LEU A CA 1
ATOM 1244 C C . LEU A 1 157 ? -10.525 13.950 12.183 1.00 92.44 157 LEU A C 1
ATOM 1246 O O . LEU A 1 157 ? -11.590 14.511 12.422 1.00 92.44 157 LEU A O 1
ATOM 1250 N N . SER A 1 158 ? -9.950 14.013 10.983 1.00 92.38 158 SER A N 1
ATOM 1251 C CA . SER A 1 158 ? -10.556 14.679 9.840 1.00 92.38 158 SER A CA 1
ATOM 1252 C C . SER A 1 158 ? -10.270 13.915 8.557 1.00 92.38 158 SER A C 1
ATOM 1254 O O . SER A 1 158 ? -9.156 13.444 8.345 1.00 92.38 158 SER A O 1
ATOM 1256 N N . GLY A 1 159 ? -11.266 13.866 7.672 1.00 90.25 159 GLY A N 1
ATOM 1257 C CA . GLY A 1 159 ? -11.086 13.440 6.283 1.00 90.25 159 GLY A CA 1
ATOM 1258 C C . GLY A 1 159 ? -10.509 14.531 5.373 1.00 90.25 159 GLY A C 1
ATOM 1259 O O . GLY A 1 159 ? -10.371 14.305 4.177 1.00 90.25 159 GLY A O 1
ATOM 1260 N N . ARG A 1 160 ? -10.217 15.730 5.900 1.00 91.75 160 ARG A N 1
ATOM 1261 C CA . ARG A 1 160 ? -9.608 16.829 5.139 1.00 91.75 160 ARG A CA 1
ATOM 1262 C C . ARG A 1 160 ? -8.093 16.859 5.346 1.00 91.75 160 ARG A C 1
ATOM 1264 O O . ARG A 1 160 ? -7.640 16.625 6.469 1.00 91.75 160 ARG A O 1
ATOM 1271 N N . PRO A 1 161 ? -7.311 17.204 4.308 1.00 92.44 161 PRO A N 1
ATOM 1272 C CA . PRO A 1 161 ? -5.878 17.403 4.463 1.00 92.44 161 PRO A CA 1
ATOM 1273 C C . PRO A 1 161 ? -5.599 18.602 5.375 1.00 92.44 161 PRO A C 1
ATOM 1275 O O . PRO A 1 161 ? -6.409 19.521 5.499 1.00 92.44 161 PRO A O 1
ATOM 1278 N N . GLU A 1 162 ? -4.420 18.603 5.992 1.00 92.44 162 GLU A N 1
ATOM 1279 C CA . GLU A 1 162 ? -4.001 19.639 6.942 1.00 92.44 162 GLU A CA 1
ATOM 1280 C C . GLU A 1 162 ? -3.986 21.041 6.322 1.00 92.44 162 GLU A C 1
ATOM 1282 O O . GLU A 1 162 ? -4.430 21.986 6.962 1.00 92.44 162 GLU A O 1
ATOM 1287 N N . LYS A 1 163 ? -3.609 21.152 5.042 1.00 94.94 163 LYS A N 1
ATOM 1288 C CA . LYS A 1 163 ? -3.652 22.408 4.279 1.00 94.94 163 LYS A CA 1
ATOM 1289 C C . LYS A 1 163 ? -5.035 23.074 4.300 1.00 94.94 163 LYS A C 1
ATOM 1291 O O . LYS A 1 163 ? -5.124 24.287 4.427 1.00 94.94 163 LYS A O 1
ATOM 1296 N N . ASN A 1 164 ? -6.121 22.298 4.233 1.00 95.44 164 ASN A N 1
ATOM 1297 C CA . ASN A 1 164 ? -7.470 22.868 4.310 1.00 95.44 164 ASN A CA 1
ATOM 1298 C C . ASN A 1 164 ? -7.761 23.432 5.707 1.00 95.44 164 ASN A C 1
ATOM 1300 O O . ASN A 1 164 ? -8.516 24.388 5.841 1.00 95.44 164 ASN A O 1
ATOM 1304 N N . TRP A 1 165 ? -7.205 22.831 6.757 1.00 95.31 165 TRP A N 1
ATOM 1305 C CA . TRP A 1 165 ? -7.340 23.375 8.104 1.00 95.31 165 TRP A CA 1
ATOM 1306 C C . TRP A 1 165 ? -6.513 24.647 8.270 1.00 95.31 165 TRP A C 1
ATOM 1308 O O . TRP A 1 165 ? -7.013 25.602 8.846 1.00 95.31 165 TRP A O 1
ATOM 1318 N N . GLU A 1 166 ? -5.302 24.687 7.720 1.00 95.12 166 GLU A N 1
ATOM 1319 C CA . GLU A 1 166 ? -4.454 25.882 7.727 1.00 95.12 166 GLU A CA 1
ATOM 1320 C C . GLU A 1 166 ? -5.122 27.073 7.023 1.00 95.12 166 GLU A C 1
ATOM 1322 O O . GLU A 1 166 ? -5.084 28.192 7.525 1.00 95.12 166 GLU A O 1
ATOM 1327 N N . GLU A 1 167 ? -5.765 26.823 5.880 1.00 96.75 167 GLU A N 1
ATOM 1328 C CA . GLU A 1 167 ? -6.399 27.860 5.062 1.00 96.75 167 GLU A CA 1
ATOM 1329 C C . GLU A 1 167 ? -7.711 28.387 5.663 1.00 96.75 167 GLU A C 1
ATOM 1331 O O . GLU A 1 167 ? -7.976 29.588 5.611 1.00 96.75 167 GLU A O 1
ATOM 1336 N N . PHE A 1 168 ? -8.543 27.504 6.230 1.00 96.50 168 PHE A N 1
ATOM 1337 C CA . PHE A 1 168 ? -9.920 27.850 6.607 1.00 96.50 168 PHE A CA 1
ATOM 1338 C C . PHE A 1 168 ? -10.183 27.922 8.117 1.00 96.50 168 PHE A C 1
ATOM 1340 O O . PHE A 1 168 ? -11.237 28.421 8.516 1.00 96.50 168 PHE A O 1
ATOM 1347 N N . ALA A 1 169 ? -9.293 27.414 8.973 1.00 95.94 169 ALA A N 1
ATOM 1348 C CA . ALA A 1 169 ? -9.471 27.498 10.421 1.00 95.94 169 ALA A CA 1
ATOM 1349 C C . ALA A 1 169 ? -8.886 28.797 10.991 1.00 95.94 169 ALA A C 1
ATOM 1351 O O . ALA A 1 169 ? -7.973 29.406 10.437 1.00 95.94 169 ALA A O 1
ATOM 1352 N N . THR A 1 170 ? -9.377 29.210 12.162 1.00 97.38 170 THR A N 1
ATOM 1353 C CA . THR A 1 170 ? -8.659 30.207 12.962 1.00 97.38 170 THR A CA 1
ATOM 1354 C C . THR A 1 170 ? -7.324 29.623 13.430 1.00 97.38 170 THR A C 1
ATOM 1356 O O . THR A 1 170 ? -7.200 28.410 13.606 1.00 97.38 170 THR A O 1
ATOM 1359 N N . LYS A 1 171 ? -6.327 30.481 13.682 1.00 96.38 171 LYS A N 1
ATOM 1360 C CA . LYS A 1 171 ? -4.992 30.047 14.138 1.00 96.38 171 LYS A CA 1
ATOM 1361 C C . LYS A 1 171 ? -5.065 29.146 15.376 1.00 96.38 171 LYS A C 1
ATOM 1363 O O . LYS A 1 171 ? -4.459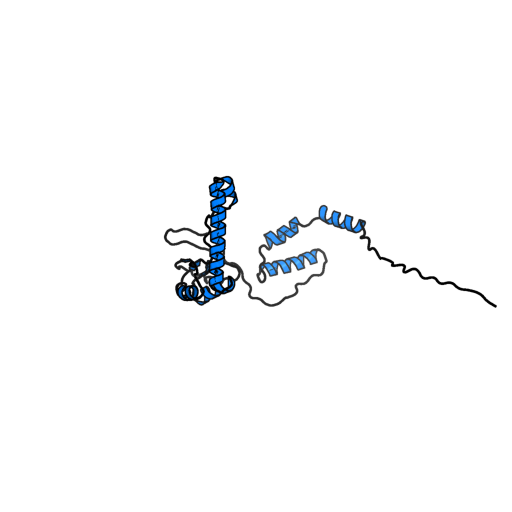 28.080 15.393 1.00 96.38 171 LYS A O 1
ATOM 1368 N N . ASP A 1 172 ? -5.872 29.531 16.363 1.00 97.12 172 ASP A N 1
ATOM 1369 C CA . ASP A 1 172 ? -6.039 28.765 17.602 1.00 97.12 172 ASP A CA 1
ATOM 1370 C C . ASP A 1 172 ? -6.669 27.388 17.351 1.00 97.12 172 ASP A C 1
ATOM 1372 O O . ASP A 1 172 ? -6.254 26.388 17.940 1.00 97.12 172 ASP A O 1
ATOM 1376 N N . LEU A 1 173 ? -7.654 27.313 16.447 1.00 95.94 173 LEU A N 1
ATOM 1377 C CA . LEU A 1 173 ? -8.289 26.050 16.083 1.00 95.94 173 LEU A CA 1
ATOM 1378 C C . LEU A 1 173 ? -7.332 25.148 15.299 1.00 95.94 173 LEU A C 1
ATOM 1380 O O . LEU A 1 173 ? -7.321 23.940 15.528 1.00 95.94 173 LEU A O 1
ATOM 1384 N N . PHE A 1 174 ? -6.520 25.715 14.407 1.00 96.94 174 PHE A N 1
ATOM 1385 C CA . PHE A 1 174 ? -5.530 24.960 13.647 1.00 96.94 174 PHE A CA 1
ATOM 1386 C C . PHE A 1 174 ? -4.460 24.347 14.557 1.00 96.94 174 PHE A C 1
ATOM 1388 O O . PHE A 1 174 ? -4.170 23.154 14.457 1.00 96.94 174 PHE A O 1
ATOM 1395 N N . GLU A 1 175 ? -3.929 25.120 15.505 1.00 97.06 175 GLU A N 1
ATOM 1396 C CA . GLU A 1 175 ? -2.948 24.611 16.467 1.00 97.06 175 GLU A CA 1
ATOM 1397 C C . GLU A 1 175 ? -3.556 23.568 17.413 1.00 97.06 175 GLU A C 1
ATOM 1399 O O . GLU A 1 175 ? -2.937 22.532 17.679 1.00 97.06 175 GLU A O 1
ATOM 1404 N N . LYS A 1 176 ? -4.810 23.762 17.846 1.00 96.62 176 LYS A N 1
ATOM 1405 C CA . LYS A 1 176 ? -5.553 22.734 18.587 1.00 96.62 176 LYS A CA 1
ATOM 1406 C C . LYS A 1 176 ? -5.704 21.448 17.768 1.00 96.62 176 LYS A C 1
ATOM 1408 O O . LYS A 1 176 ? -5.398 20.373 18.281 1.00 96.62 176 LYS A O 1
ATOM 1413 N N . PHE A 1 177 ? -6.115 21.548 16.503 1.00 96.00 177 PHE A N 1
ATOM 1414 C CA . PHE A 1 177 ? -6.270 20.401 15.604 1.00 96.00 177 PHE A CA 1
ATOM 1415 C C . PHE A 1 177 ? -4.954 19.635 15.426 1.00 96.00 177 PHE A C 1
ATOM 1417 O O . PHE A 1 177 ? -4.929 18.410 15.558 1.00 96.00 177 PHE A O 1
ATOM 1424 N N . LYS A 1 178 ? -3.842 20.340 15.183 1.00 95.81 178 LYS A N 1
ATOM 1425 C CA . LYS A 1 178 ? -2.510 19.729 15.063 1.00 95.81 178 LYS A CA 1
ATOM 1426 C C . LYS A 1 178 ? -2.119 18.982 16.331 1.00 95.81 178 LYS A C 1
ATOM 1428 O O . LYS A 1 178 ? -1.647 17.846 16.251 1.00 95.81 178 LYS A O 1
ATOM 1433 N N . LYS A 1 179 ? -2.350 19.595 17.495 1.00 96.75 179 LYS A N 1
ATOM 1434 C CA . LYS A 1 179 ? -2.077 18.969 18.788 1.00 96.75 179 LYS A CA 1
ATOM 1435 C C . LYS A 1 179 ? -2.905 17.695 18.977 1.00 96.75 179 LYS A C 1
ATOM 1437 O O . LYS A 1 179 ? -2.328 16.647 19.243 1.00 96.75 179 LYS A O 1
ATOM 1442 N N . GLU A 1 180 ? -4.220 17.758 18.777 1.00 96.25 180 GLU A N 1
ATOM 1443 C CA . GLU A 1 180 ? -5.121 16.608 18.943 1.00 96.25 180 GLU A CA 1
ATOM 1444 C C . GLU A 1 180 ? -4.802 15.474 17.961 1.00 96.25 180 GLU A C 1
ATOM 1446 O O . GLU A 1 180 ? -4.781 14.304 18.343 1.00 96.25 180 GLU A O 1
ATOM 1451 N N . LYS A 1 181 ? -4.468 15.807 16.709 1.00 95.38 181 LYS A N 1
ATOM 1452 C CA . LYS A 1 181 ? -4.003 14.842 15.707 1.00 95.38 181 LYS A CA 1
ATOM 1453 C C . LYS A 1 181 ? -2.714 14.147 16.144 1.00 95.38 181 LYS A C 1
ATOM 1455 O O . LYS A 1 181 ? -2.614 12.924 16.042 1.00 95.38 181 LYS A O 1
ATOM 1460 N N . ALA A 1 182 ? -1.741 14.901 16.653 1.00 95.56 182 ALA A N 1
ATOM 1461 C CA . ALA A 1 182 ? -0.486 14.348 17.155 1.00 95.56 182 ALA A CA 1
ATOM 1462 C C . ALA A 1 182 ? -0.675 13.520 18.440 1.00 95.56 182 ALA A C 1
ATOM 1464 O O . ALA A 1 182 ? -0.001 12.505 18.619 1.00 95.56 182 ALA A O 1
ATOM 1465 N N . ASP A 1 183 ? -1.572 13.939 19.335 1.00 95.88 183 ASP A N 1
ATOM 1466 C CA . ASP A 1 183 ? -1.948 13.197 20.543 1.00 95.88 183 ASP A CA 1
ATOM 1467 C C . ASP A 1 183 ? -2.618 11.862 20.174 1.00 95.88 183 ASP A C 1
ATOM 1469 O O . ASP A 1 183 ? -2.207 10.813 20.674 1.00 95.88 183 ASP A O 1
ATOM 1473 N N . ALA A 1 184 ? -3.576 11.870 19.242 1.00 94.62 184 ALA A N 1
ATOM 1474 C CA . ALA A 1 184 ? -4.254 10.663 18.768 1.00 94.62 184 ALA A CA 1
ATOM 1475 C C . ALA A 1 184 ? -3.292 9.685 18.080 1.00 94.62 184 ALA A C 1
ATOM 1477 O O . ALA A 1 184 ? -3.324 8.491 18.374 1.00 94.62 184 ALA A O 1
ATOM 1478 N N . ALA A 1 185 ? -2.383 10.183 17.233 1.00 94.31 185 ALA A N 1
ATOM 1479 C CA . ALA A 1 185 ? -1.358 9.359 16.592 1.00 94.31 185 ALA A CA 1
ATOM 1480 C C . ALA A 1 185 ? -0.423 8.693 17.610 1.00 94.31 185 ALA A C 1
ATOM 1482 O O . ALA A 1 185 ? -0.125 7.502 17.497 1.00 94.31 185 ALA A O 1
ATOM 1483 N N . ARG A 1 186 ? 0.002 9.434 18.643 1.00 94.88 186 ARG A N 1
ATOM 1484 C CA . ARG A 1 186 ? 0.816 8.885 19.737 1.00 94.88 186 ARG A CA 1
ATOM 1485 C C . ARG A 1 186 ? 0.051 7.853 20.558 1.00 94.88 186 ARG A C 1
ATOM 1487 O O . ARG A 1 186 ? 0.602 6.794 20.847 1.00 94.88 186 ARG A O 1
ATOM 1494 N N . ALA A 1 187 ? -1.203 8.135 20.908 1.00 93.19 187 ALA A N 1
ATOM 1495 C CA . ALA A 1 187 ? -2.049 7.209 21.655 1.00 93.19 187 ALA A CA 1
ATOM 1496 C C . ALA A 1 187 ? -2.289 5.910 20.873 1.00 93.19 187 ALA A C 1
ATOM 1498 O O . ALA A 1 187 ? -2.169 4.822 21.437 1.00 93.19 187 ALA A O 1
ATOM 1499 N N . TRP A 1 188 ? -2.548 6.017 19.568 1.00 93.25 188 TRP A N 1
ATOM 1500 C CA . TRP A 1 188 ? -2.697 4.873 18.678 1.00 93.25 188 TRP A CA 1
ATOM 1501 C C . TRP A 1 188 ? -1.422 4.028 18.614 1.00 93.25 188 TRP A C 1
ATOM 1503 O O . TRP A 1 188 ? -1.468 2.832 18.891 1.00 93.25 188 TRP A O 1
ATOM 1513 N N . ALA A 1 189 ? -0.271 4.646 18.329 1.00 92.50 189 ALA A N 1
ATOM 1514 C CA . ALA A 1 189 ? 1.010 3.943 18.266 1.00 92.50 189 ALA A CA 1
ATOM 1515 C C . ALA A 1 189 ? 1.356 3.246 19.595 1.00 92.50 189 ALA A C 1
ATOM 1517 O O . ALA A 1 189 ? 1.792 2.094 19.594 1.00 92.50 189 ALA A O 1
ATOM 1518 N N . ALA A 1 190 ? 1.103 3.909 20.729 1.00 92.94 190 ALA A N 1
ATOM 1519 C CA . ALA A 1 190 ? 1.280 3.321 22.053 1.00 92.94 190 ALA A CA 1
ATOM 1520 C C . ALA A 1 190 ? 0.334 2.130 22.291 1.00 92.94 190 ALA A C 1
ATOM 1522 O O . ALA A 1 190 ? 0.756 1.119 22.848 1.00 92.94 190 ALA A O 1
ATOM 1523 N N . GLY A 1 191 ? -0.923 2.221 21.845 1.00 92.12 191 GLY A N 1
ATOM 1524 C CA . GLY A 1 191 ? -1.892 1.122 21.885 1.00 92.12 191 GLY A CA 1
ATOM 1525 C C . GLY A 1 191 ? -1.438 -0.092 21.075 1.00 92.12 191 GLY A C 1
ATOM 1526 O O . GLY A 1 191 ? -1.438 -1.209 21.585 1.00 92.12 191 GLY A O 1
ATOM 1527 N N . ILE A 1 192 ? -0.966 0.119 19.843 1.00 92.81 192 ILE A N 1
ATOM 1528 C CA . ILE A 1 192 ? -0.430 -0.969 19.016 1.00 92.81 192 ILE A CA 1
ATOM 1529 C C . ILE A 1 192 ? 0.792 -1.606 19.681 1.00 92.81 192 ILE A C 1
ATOM 1531 O O . ILE A 1 192 ? 0.856 -2.830 19.773 1.00 92.81 192 ILE A O 1
ATOM 1535 N N . ALA A 1 193 ? 1.718 -0.812 20.225 1.00 92.88 193 ALA A N 1
ATOM 1536 C CA . ALA A 1 193 ? 2.889 -1.338 20.928 1.00 92.88 193 ALA A CA 1
ATOM 1537 C C . ALA A 1 193 ? 2.512 -2.231 22.127 1.00 92.88 193 ALA A C 1
ATOM 1539 O O . ALA A 1 193 ? 3.160 -3.249 22.368 1.00 92.88 193 ALA A O 1
ATOM 1540 N N . LYS A 1 194 ? 1.425 -1.905 22.839 1.00 94.56 194 LYS A N 1
ATOM 1541 C CA . LYS A 1 194 ? 0.909 -2.6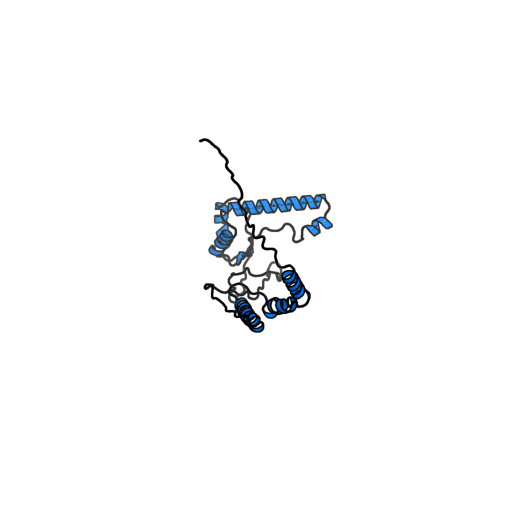91 23.974 1.00 94.56 194 LYS A CA 1
ATOM 1542 C C . LYS A 1 194 ? 0.366 -4.066 23.590 1.00 94.56 194 LYS A C 1
ATOM 1544 O O . LYS A 1 194 ? 0.310 -4.936 24.452 1.00 94.56 194 LYS A O 1
ATOM 1549 N N . THR A 1 195 ? 0.022 -4.300 22.321 1.00 93.69 195 THR A N 1
ATOM 1550 C CA . THR A 1 195 ? -0.321 -5.654 21.842 1.00 93.69 195 THR A CA 1
ATOM 1551 C C . THR A 1 195 ? 0.877 -6.608 21.905 1.00 93.69 195 THR A C 1
ATOM 1553 O O . THR A 1 195 ? 0.691 -7.822 21.933 1.00 93.69 195 THR A O 1
ATOM 1556 N N . GLY A 1 196 ? 2.105 -6.072 21.914 1.00 92.25 196 GLY A N 1
ATOM 1557 C CA . GLY A 1 196 ? 3.339 -6.845 21.775 1.00 92.25 196 GLY A CA 1
ATOM 1558 C C . GLY A 1 196 ? 3.606 -7.329 20.345 1.00 92.25 196 GLY A C 1
ATOM 1559 O O . GLY A 1 196 ? 4.523 -8.120 20.132 1.00 92.25 196 GLY A O 1
ATOM 1560 N N . LEU A 1 197 ? 2.823 -6.877 19.359 1.00 93.19 197 LEU A N 1
ATOM 1561 C CA . LEU A 1 197 ? 2.916 -7.306 17.967 1.00 93.19 197 LEU A CA 1
ATOM 1562 C C . LEU A 1 197 ? 3.382 -6.166 17.057 1.00 93.19 197 LEU A C 1
ATOM 1564 O O . LEU A 1 197 ? 3.077 -4.993 17.259 1.00 93.19 197 LEU A O 1
ATOM 1568 N N . THR A 1 198 ? 4.097 -6.532 15.994 1.00 90.69 198 THR A N 1
ATOM 1569 C CA . THR A 1 198 ? 4.313 -5.637 14.849 1.00 90.69 198 THR A CA 1
ATOM 1570 C C . THR A 1 198 ? 3.015 -5.488 14.056 1.00 90.69 198 THR A C 1
ATOM 1572 O O . THR A 1 198 ? 2.144 -6.352 14.137 1.00 90.69 198 THR A O 1
ATOM 1575 N N . ALA A 1 199 ? 2.893 -4.456 13.215 1.00 85.88 199 ALA A N 1
ATOM 1576 C CA . ALA A 1 199 ? 1.709 -4.273 12.363 1.00 85.88 199 ALA A CA 1
ATOM 1577 C C . ALA A 1 199 ? 1.387 -5.520 11.510 1.00 85.88 199 ALA A C 1
ATOM 1579 O O . ALA A 1 199 ? 0.230 -5.919 11.393 1.00 85.88 199 ALA A O 1
ATOM 1580 N N . LYS A 1 200 ? 2.420 -6.193 10.980 1.00 88.38 200 LYS A N 1
ATOM 1581 C CA . LYS A 1 200 ? 2.267 -7.454 10.239 1.00 88.38 200 LYS A CA 1
ATOM 1582 C C . LYS A 1 200 ? 1.719 -8.575 11.126 1.00 88.38 200 LYS A C 1
ATOM 1584 O O . LYS A 1 200 ? 0.784 -9.266 10.736 1.00 88.38 200 LYS A O 1
ATOM 1589 N N . ASN A 1 201 ? 2.301 -8.762 12.309 1.00 94.50 201 ASN A N 1
ATOM 1590 C CA . ASN A 1 201 ? 1.893 -9.837 13.211 1.00 94.50 201 ASN A CA 1
ATOM 1591 C C . ASN A 1 201 ? 0.515 -9.575 13.830 1.00 94.50 201 ASN A C 1
ATOM 1593 O O . ASN A 1 201 ? -0.201 -10.527 14.116 1.00 94.50 201 ASN A O 1
ATOM 1597 N N . LEU A 1 202 ? 0.125 -8.308 13.989 1.00 95.12 202 LEU A N 1
ATOM 1598 C CA . LEU A 1 202 ? -1.217 -7.906 14.399 1.00 95.12 202 LEU A CA 1
ATOM 1599 C C . LEU A 1 202 ? -2.262 -8.367 13.378 1.00 95.12 202 LEU A C 1
ATOM 1601 O O . LEU A 1 202 ? -3.220 -9.039 13.754 1.00 95.12 202 LEU A O 1
ATOM 1605 N N . ALA A 1 203 ? -2.053 -8.060 12.093 1.00 94.38 203 ALA A N 1
ATOM 1606 C CA . ALA A 1 203 ? -2.953 -8.497 11.029 1.00 94.38 203 ALA A CA 1
ATOM 1607 C C . ALA A 1 203 ? -3.055 -10.032 10.973 1.00 94.38 203 ALA A C 1
ATOM 1609 O O . ALA A 1 203 ? -4.156 -10.571 10.949 1.00 94.38 203 ALA A O 1
ATOM 1610 N N . LEU A 1 204 ? -1.922 -10.740 11.067 1.00 95.38 204 LEU A N 1
ATOM 1611 C CA . LEU A 1 204 ? -1.907 -12.208 11.101 1.00 95.38 204 LEU A CA 1
ATOM 1612 C C . LEU A 1 204 ? -2.626 -12.783 12.327 1.00 95.38 204 LEU A C 1
ATOM 1614 O O . LEU A 1 204 ? -3.324 -13.784 12.212 1.00 95.38 204 LEU A O 1
ATOM 1618 N N . ALA A 1 205 ? -2.477 -12.175 13.507 1.00 96.56 205 ALA A N 1
ATOM 1619 C CA . ALA A 1 205 ? -3.179 -12.623 14.709 1.00 96.56 205 ALA A CA 1
ATOM 1620 C C . ALA A 1 205 ? -4.702 -12.498 14.550 1.00 96.56 205 ALA A C 1
ATOM 1622 O O . ALA A 1 205 ? -5.436 -13.403 14.946 1.00 96.56 205 ALA A O 1
ATOM 1623 N N . ILE A 1 206 ? -5.165 -11.405 13.940 1.00 97.25 206 ILE A N 1
ATOM 1624 C CA . ILE A 1 206 ? -6.580 -11.163 13.635 1.00 97.25 206 ILE A CA 1
ATOM 1625 C C . ILE A 1 206 ? -7.097 -12.168 12.596 1.00 97.25 206 ILE A C 1
ATOM 1627 O O . ILE A 1 206 ? -8.140 -12.787 12.808 1.00 97.25 206 ILE A O 1
ATOM 1631 N N . GLU A 1 207 ? -6.351 -12.381 11.511 1.00 95.94 207 GLU A N 1
ATOM 1632 C CA . GLU A 1 207 ? -6.679 -13.362 10.469 1.00 95.94 207 GLU A CA 1
ATOM 1633 C C . GLU A 1 207 ? -6.783 -14.782 11.047 1.00 95.94 207 GLU A C 1
ATOM 1635 O O . GLU A 1 207 ? -7.796 -15.459 10.864 1.00 95.94 207 GLU A O 1
ATOM 1640 N N . ASN A 1 208 ? -5.795 -15.202 11.843 1.00 97.12 208 ASN A N 1
ATOM 1641 C CA . ASN A 1 208 ? -5.759 -16.522 12.481 1.00 97.12 208 ASN A CA 1
ATOM 1642 C C . ASN A 1 208 ? -6.909 -16.751 13.479 1.00 97.12 208 ASN A C 1
ATOM 1644 O O . ASN A 1 208 ? -7.219 -17.897 13.798 1.00 97.12 208 ASN A O 1
ATOM 1648 N N . ASN A 1 209 ? -7.559 -15.685 13.957 1.00 97.75 209 ASN A N 1
ATOM 1649 C CA . ASN A 1 209 ? -8.747 -15.763 14.814 1.00 97.75 209 ASN A CA 1
ATOM 1650 C C . ASN A 1 209 ? -10.068 -15.721 14.025 1.00 97.75 209 ASN A C 1
ATOM 1652 O O . ASN A 1 209 ? -11.150 -15.597 14.601 1.00 97.75 209 ASN A O 1
ATOM 1656 N N . GLY A 1 210 ? -9.997 -15.898 12.704 1.00 97.06 210 GLY A N 1
ATOM 1657 C CA . GLY A 1 210 ? -11.156 -16.125 11.850 1.00 97.06 210 GLY A CA 1
ATOM 1658 C C . GLY A 1 210 ? -11.867 -14.851 11.416 1.00 97.06 210 GLY A C 1
ATOM 1659 O O . GLY A 1 210 ? -13.069 -14.904 11.152 1.00 97.06 210 GLY A O 1
ATOM 1660 N N . ALA A 1 211 ? -11.164 -13.717 11.359 1.00 97.88 211 ALA A N 1
ATOM 1661 C CA . ALA A 1 211 ? -11.687 -12.517 10.714 1.00 97.88 211 ALA A CA 1
ATOM 1662 C C . ALA A 1 211 ? -12.114 -12.820 9.267 1.00 97.88 211 ALA A C 1
ATOM 1664 O O . ALA A 1 211 ? -11.422 -13.528 8.539 1.00 97.88 211 ALA A O 1
ATOM 1665 N N . ALA A 1 212 ? -13.256 -12.276 8.844 1.00 96.44 212 ALA A N 1
ATOM 1666 C CA . ALA A 1 212 ? -13.734 -12.414 7.467 1.00 96.44 212 ALA A CA 1
ATOM 1667 C C . ALA A 1 212 ? -12.922 -11.550 6.486 1.00 96.44 212 ALA A C 1
ATOM 1669 O O . ALA A 1 212 ? -12.854 -11.846 5.296 1.00 96.44 212 ALA A O 1
ATOM 1670 N N . GLY A 1 213 ? -12.309 -10.480 6.992 1.00 95.12 213 GLY A N 1
ATOM 1671 C CA . GLY A 1 213 ? -11.422 -9.596 6.252 1.00 95.12 213 GLY A CA 1
ATOM 1672 C C . GLY A 1 213 ? -10.822 -8.542 7.173 1.00 95.12 213 GLY A C 1
ATOM 1673 O O . GLY A 1 213 ? -11.316 -8.309 8.277 1.00 95.12 213 GLY A O 1
ATOM 1674 N N . ILE A 1 214 ? -9.747 -7.912 6.716 1.00 95.38 214 ILE A N 1
ATOM 1675 C CA . ILE A 1 214 ? -9.042 -6.847 7.430 1.00 95.38 214 ILE A CA 1
ATOM 1676 C C . ILE A 1 214 ? -9.048 -5.617 6.528 1.00 95.38 214 ILE A C 1
ATOM 1678 O O . ILE A 1 214 ? -8.761 -5.733 5.334 1.00 95.38 214 ILE A O 1
ATOM 1682 N N . ILE A 1 215 ? -9.411 -4.471 7.100 1.00 92.62 215 ILE A N 1
ATOM 1683 C CA . ILE A 1 215 ? -9.584 -3.182 6.427 1.00 92.62 215 ILE A CA 1
ATOM 1684 C C . ILE A 1 215 ? -8.715 -2.128 7.122 1.00 92.62 215 ILE A C 1
ATOM 1686 O O . ILE A 1 215 ? -8.717 -2.058 8.375 1.00 92.62 215 ILE A O 1
#

Foldseek 3Di:
DDDDDDDDDDDPPPPPPPPDDDVVVVVVVVCCCVPVNPPVVVCCCLPPVLNDQPPQDPSVVVVQVVVCVVCVVVVHHDDDDDDDDDDHDDFD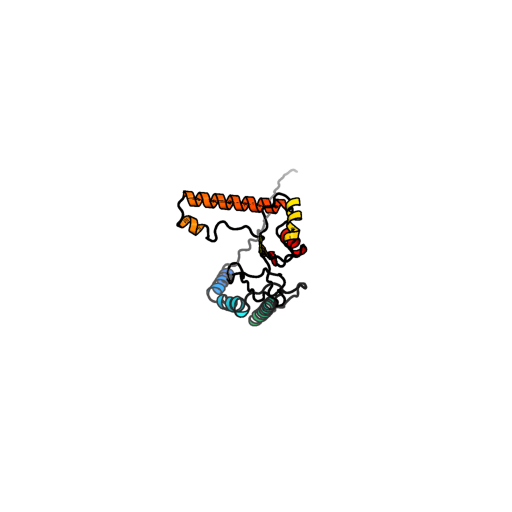DDWDWDPPPDTDTDDDGDDPPDDDPVPDDQDAAEDEDDQAPAQVSVVVCLLVQASHAYEDDQDQPDPDDLVVCVVPPDPVVSVVNVVVRVVSVVSSVVSVVRNVDDPVVSLVSSVVSHHPYYD

pLDDT: mean 90.13, std 13.08, range [36.44, 98.38]

Radius of gyration: 31.41 Å; chains: 1; bounding box: 122×49×61 Å